Protein AF-A0A376UCB5-F1 (afdb_monomer_lite)

Secondary structure (DSSP, 8-state):
---HHHHHHHHHHHHHHHT-TT--B--EEE---HHHHHSTTGGGHHHHHHHHHHHHHHHHGGGGGGBGGGSGGG--EEEE---HHHHHHSHHHHHHHTGGGTT-GGGTEEEE--SB-TTSPBPPBS-TTTS--BGGGTB--GGG--TTT-S-SSGGGSB-HHHHTTHHHHHHHHHHIIIIITSHHHHTTPPP--PPP---------------------TTT--TGGGT---SSEEEEEETTEEEEEEPP-

Radius of gyration: 22.54 Å; chains: 1; bounding box: 44×52×71 Å

Structure (mmCIF, N/CA/C/O backbone):
data_AF-A0A376UCB5-F1
#
_entry.id   AF-A0A376UCB5-F1
#
loop_
_atom_site.group_PDB
_atom_site.id
_atom_site.type_symbol
_atom_site.label_atom_id
_atom_site.label_alt_id
_atom_site.label_comp_id
_atom_site.label_asym_id
_atom_site.label_entity_id
_atom_site.label_seq_id
_atom_site.pdbx_PDB_ins_code
_atom_site.Cartn_x
_atom_site.Cartn_y
_atom_site.Cartn_z
_atom_site.occupancy
_atom_site.B_iso_or_equiv
_atom_site.auth_seq_id
_atom_site.auth_comp_id
_atom_site.auth_asym_id
_atom_site.auth_atom_id
_atom_site.pdbx_PDB_model_num
ATOM 1 N N . MET A 1 1 ? -4.499 20.130 6.200 1.00 52.16 1 MET A N 1
ATOM 2 C CA . MET A 1 1 ? -5.487 19.093 6.582 1.00 52.16 1 MET A CA 1
ATOM 3 C C . MET A 1 1 ? -6.759 19.076 5.718 1.00 52.16 1 MET A C 1
ATOM 5 O O . MET A 1 1 ? -7.546 18.154 5.851 1.00 52.16 1 MET A O 1
ATOM 9 N N . GLY A 1 2 ? -6.928 19.989 4.751 1.00 70.38 2 GLY A N 1
ATOM 10 C CA . GLY A 1 2 ? -7.950 19.893 3.690 1.00 70.38 2 GLY A CA 1
ATOM 11 C C . GLY A 1 2 ? -7.415 19.325 2.369 1.00 70.38 2 GLY A C 1
ATOM 12 O O . GLY A 1 2 ? -7.768 19.819 1.307 1.00 70.38 2 GLY A O 1
ATOM 13 N N . LYS A 1 3 ? -6.475 18.368 2.411 1.00 91.06 3 LYS A N 1
ATOM 14 C CA . LYS A 1 3 ? -5.909 17.800 1.176 1.00 91.06 3 LYS A CA 1
ATOM 15 C C . LYS A 1 3 ? -6.948 16.863 0.537 1.00 91.06 3 LYS A C 1
ATOM 17 O O . LYS A 1 3 ? -7.456 16.006 1.262 1.00 91.06 3 LYS A O 1
ATOM 22 N N . PRO A 1 4 ? -7.233 16.969 -0.774 1.00 96.69 4 PRO A N 1
ATOM 23 C CA . PRO A 1 4 ? -8.300 16.192 -1.410 1.00 96.69 4 PRO A CA 1
ATOM 24 C C . PRO A 1 4 ? -8.194 14.674 -1.208 1.00 96.69 4 PRO A C 1
ATOM 26 O O . PRO A 1 4 ? -9.185 14.045 -0.863 1.00 96.69 4 PRO A O 1
ATOM 29 N N . LEU A 1 5 ? -6.994 14.086 -1.315 1.00 96.75 5 LEU A N 1
ATOM 30 C CA . LEU A 1 5 ? -6.814 12.634 -1.140 1.00 96.75 5 LEU A CA 1
ATOM 31 C C . LEU A 1 5 ? -7.063 12.152 0.294 1.00 96.75 5 LEU A C 1
ATOM 33 O O . LEU A 1 5 ? -7.560 11.049 0.494 1.00 96.75 5 LEU A O 1
ATOM 37 N N . TYR A 1 6 ? -6.768 12.982 1.299 1.00 97.50 6 TYR A N 1
ATOM 38 C CA . TYR A 1 6 ? -7.120 12.647 2.677 1.00 97.50 6 TYR A CA 1
ATOM 39 C C . TYR A 1 6 ? -8.641 12.669 2.877 1.00 9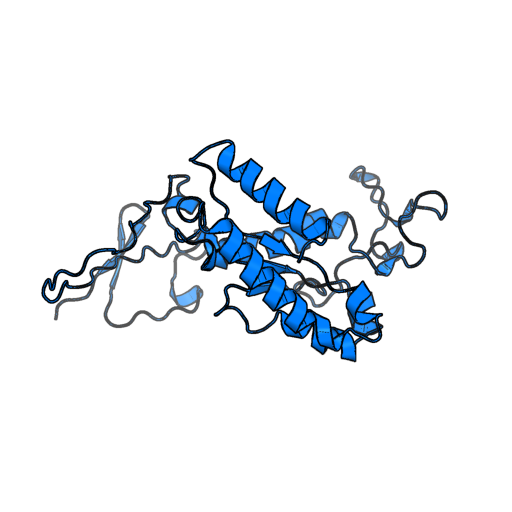7.50 6 TYR A C 1
ATOM 41 O O . TYR A 1 6 ? -9.189 11.789 3.535 1.00 97.50 6 TYR A O 1
ATOM 49 N N . GLN A 1 7 ? -9.323 13.652 2.275 1.00 97.38 7 GLN A N 1
ATOM 50 C CA . GLN A 1 7 ? -10.784 13.736 2.307 1.00 97.38 7 GLN A CA 1
ATOM 51 C C . GLN A 1 7 ? -11.432 12.537 1.602 1.00 97.38 7 GLN A C 1
ATOM 53 O O . GLN A 1 7 ? -12.390 11.981 2.130 1.00 97.38 7 GLN A O 1
ATOM 58 N N . ASP A 1 8 ? -10.873 12.080 0.478 1.00 98.12 8 ASP A N 1
ATOM 59 C CA . ASP A 1 8 ? -11.325 10.857 -0.197 1.00 98.12 8 ASP A CA 1
ATOM 60 C C . ASP A 1 8 ? -11.164 9.619 0.700 1.00 98.12 8 ASP A C 1
ATOM 62 O O . ASP A 1 8 ? -12.133 8.891 0.929 1.00 98.12 8 ASP A O 1
ATOM 66 N N . LEU A 1 9 ? -9.969 9.428 1.278 1.00 97.94 9 LEU A N 1
ATOM 67 C CA . LEU A 1 9 ? -9.667 8.316 2.184 1.00 97.94 9 LEU A CA 1
ATOM 68 C C . LEU A 1 9 ? -10.681 8.238 3.333 1.00 97.94 9 LEU A C 1
ATOM 70 O O . LEU A 1 9 ? -11.275 7.182 3.575 1.00 97.94 9 LEU A O 1
ATOM 74 N N . ILE A 1 10 ? -10.899 9.349 4.042 1.00 98.00 10 ILE A N 1
ATOM 75 C CA . ILE A 1 10 ? -11.793 9.356 5.202 1.00 98.00 10 ILE A CA 1
ATOM 76 C C . ILE A 1 10 ? -13.264 9.242 4.789 1.00 98.00 10 ILE A C 1
ATOM 78 O O . ILE A 1 10 ? -14.002 8.468 5.399 1.00 98.00 10 ILE A O 1
ATOM 82 N N . ALA A 1 11 ? -13.702 9.950 3.743 1.00 98.00 11 ALA A N 1
ATOM 83 C CA . ALA A 1 11 ? -15.096 9.939 3.308 1.00 98.00 11 ALA A CA 1
ATOM 84 C C . ALA A 1 11 ? -15.522 8.554 2.812 1.00 98.00 11 ALA A C 1
ATOM 86 O O . ALA A 1 11 ? -16.577 8.058 3.206 1.00 98.00 11 ALA A O 1
ATOM 87 N N . ARG A 1 12 ? -14.685 7.884 2.010 1.00 98.69 12 ARG A N 1
ATOM 88 C CA . ARG A 1 12 ? -14.988 6.541 1.495 1.00 98.69 12 ARG A CA 1
ATOM 89 C C . ARG A 1 12 ? -14.955 5.481 2.585 1.00 98.69 12 ARG A C 1
ATOM 91 O O . ARG A 1 12 ? -15.807 4.596 2.581 1.00 98.69 12 ARG A O 1
ATOM 98 N N . THR A 1 13 ? -14.036 5.599 3.545 1.00 98.62 13 THR A N 1
ATOM 99 C CA . THR A 1 13 ? -14.010 4.698 4.706 1.00 98.62 13 THR A CA 1
ATOM 100 C C . THR A 1 13 ? -15.289 4.846 5.531 1.00 98.62 13 THR A C 1
ATOM 102 O O . THR A 1 13 ? -15.954 3.853 5.821 1.00 98.62 13 THR A O 1
ATOM 105 N N . LYS A 1 14 ? -15.706 6.083 5.834 1.00 98.44 14 LYS A N 1
ATOM 106 C CA . LYS A 1 14 ? -16.967 6.353 6.543 1.00 98.44 14 LYS A CA 1
ATOM 107 C C . LYS A 1 14 ? -18.179 5.833 5.776 1.00 98.44 14 LYS A C 1
ATOM 109 O O . LYS A 1 14 ? -19.014 5.161 6.368 1.00 98.44 14 LYS A O 1
ATOM 114 N N . ALA A 1 15 ? -18.248 6.073 4.468 1.00 98.56 15 ALA A N 1
ATOM 115 C CA . ALA A 1 15 ? -19.343 5.588 3.632 1.00 98.56 15 ALA A CA 1
ATOM 116 C C . ALA A 1 15 ? -19.444 4.051 3.644 1.00 98.56 15 ALA A C 1
ATOM 118 O O . ALA A 1 15 ? -20.545 3.507 3.743 1.00 98.56 15 ALA A O 1
ATOM 119 N N . ALA A 1 16 ? -18.310 3.343 3.601 1.00 98.50 16 ALA A N 1
ATOM 120 C CA . ALA A 1 16 ? -18.279 1.885 3.698 1.00 98.50 16 ALA A CA 1
ATOM 121 C C . ALA A 1 16 ? -18.795 1.379 5.057 1.00 98.50 16 ALA A C 1
ATOM 123 O O . ALA A 1 16 ? -19.555 0.413 5.097 1.00 98.50 16 ALA A O 1
ATOM 124 N N . LEU A 1 17 ? -18.438 2.040 6.161 1.00 98.25 17 LEU A N 1
ATOM 125 C CA . LEU A 1 17 ? -18.897 1.666 7.505 1.00 98.25 17 LEU A CA 1
ATOM 126 C C . LEU A 1 17 ? -20.378 2.000 7.731 1.00 98.25 17 LEU A C 1
ATOM 128 O O . LEU A 1 17 ? -21.125 1.169 8.241 1.00 98.25 17 LEU A O 1
ATOM 132 N N . GLN A 1 18 ? -20.834 3.164 7.262 1.00 98.00 18 GLN A N 1
ATOM 133 C CA . GLN A 1 18 ? -22.239 3.585 7.331 1.00 98.00 18 GLN A CA 1
ATOM 134 C C . GLN A 1 18 ? -23.173 2.676 6.534 1.00 98.00 18 GLN A C 1
ATOM 136 O O . GLN A 1 18 ? -24.344 2.541 6.882 1.00 98.00 18 GLN A O 1
ATOM 141 N N . LYS A 1 19 ? -22.674 2.052 5.459 1.00 98.19 19 LYS A N 1
ATOM 142 C CA . LYS A 1 19 ? -23.492 1.215 4.577 1.00 98.19 19 LYS A CA 1
ATOM 143 C C . LYS A 1 19 ? -24.139 0.039 5.310 1.00 98.19 19 LYS A C 1
ATOM 145 O O . LYS A 1 19 ? -25.230 -0.376 4.923 1.00 98.19 19 LYS A O 1
ATOM 150 N N . ASN A 1 20 ? -23.473 -0.511 6.324 1.00 96.75 20 ASN A N 1
ATOM 151 C CA . ASN A 1 20 ? -23.994 -1.603 7.134 1.00 96.75 20 ASN A CA 1
ATOM 152 C C . ASN A 1 20 ? -23.338 -1.574 8.526 1.00 96.75 20 ASN A C 1
ATOM 154 O O . ASN A 1 20 ? -22.115 -1.695 8.595 1.00 96.75 20 ASN A O 1
ATOM 158 N N . PRO A 1 21 ? -24.109 -1.504 9.628 1.00 93.56 21 PRO A N 1
ATOM 159 C CA . PRO A 1 21 ? -23.557 -1.485 10.987 1.00 93.56 21 PRO A CA 1
ATOM 160 C C . PRO A 1 21 ? -22.763 -2.750 11.358 1.00 93.56 21 PRO A C 1
ATOM 162 O O . PRO A 1 21 ? -22.033 -2.742 12.342 1.00 93.56 21 PRO A O 1
ATOM 165 N N . LYS A 1 22 ? -22.886 -3.839 10.585 1.00 92.00 22 LYS A N 1
ATOM 166 C CA . LYS A 1 22 ? -22.089 -5.066 10.747 1.00 92.00 22 LYS A CA 1
ATOM 167 C C . LYS A 1 22 ? -20.736 -5.026 10.030 1.00 92.00 22 LYS A C 1
ATOM 169 O O . LYS A 1 22 ? -19.947 -5.952 10.200 1.00 92.00 22 LYS A O 1
ATOM 174 N N . ASN A 1 23 ? -20.472 -4.014 9.204 1.00 95.75 23 ASN A N 1
ATOM 175 C CA . ASN A 1 23 ? -19.167 -3.868 8.566 1.00 95.75 23 ASN A CA 1
ATOM 176 C C . ASN A 1 23 ? -18.113 -3.555 9.626 1.00 95.75 23 ASN A C 1
ATOM 178 O 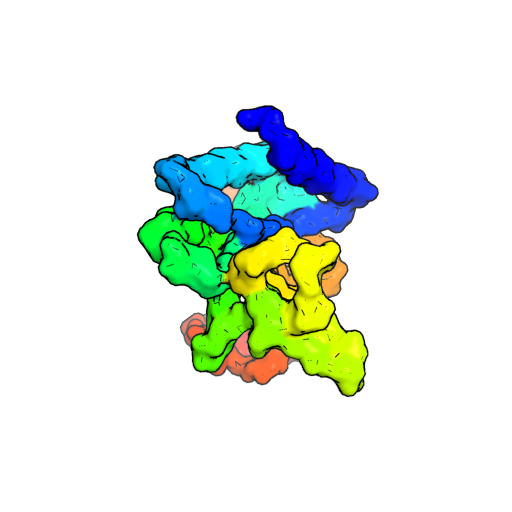O . ASN A 1 23 ? -18.372 -2.758 10.527 1.00 95.75 23 ASN A O 1
ATOM 182 N N . VAL A 1 24 ? -16.929 -4.148 9.473 1.00 94.06 24 VAL A N 1
ATOM 183 C CA . VAL A 1 24 ? -15.785 -3.933 10.361 1.00 94.06 24 VAL A CA 1
ATOM 184 C C . VAL A 1 24 ? -14.582 -3.473 9.542 1.00 94.06 24 VAL A C 1
ATOM 186 O O . VAL A 1 24 ? -14.194 -4.135 8.578 1.00 94.06 24 VAL A O 1
ATOM 189 N N . LEU A 1 25 ? -13.971 -2.353 9.928 1.00 96.25 25 LEU A N 1
ATOM 190 C CA . LEU A 1 25 ? -12.680 -1.918 9.408 1.00 96.25 25 LEU A CA 1
ATOM 191 C C . LEU A 1 25 ? -11.574 -2.774 10.032 1.00 96.25 25 LEU A C 1
ATOM 193 O O . LEU A 1 25 ? -11.251 -2.629 11.211 1.00 96.25 25 LEU A O 1
ATOM 197 N N . LEU A 1 26 ? -11.009 -3.672 9.226 1.00 94.06 26 LEU A N 1
ATOM 198 C CA . LEU A 1 26 ? -9.999 -4.636 9.671 1.00 94.06 26 LEU A CA 1
ATOM 199 C C . LEU A 1 26 ? -8.588 -4.053 9.718 1.00 94.06 26 LEU A C 1
ATOM 201 O O . LEU A 1 26 ? -7.850 -4.328 10.654 1.00 94.06 26 LEU A O 1
ATOM 205 N N . ALA A 1 27 ? -8.207 -3.301 8.689 1.00 96.75 27 ALA A N 1
ATOM 206 C CA . ALA A 1 27 ? -6.873 -2.746 8.514 1.00 96.75 27 ALA A CA 1
ATOM 207 C C . ALA A 1 27 ? -6.893 -1.656 7.436 1.00 96.75 27 ALA A C 1
ATOM 209 O O . ALA A 1 27 ? -7.813 -1.599 6.615 1.00 96.75 27 ALA A O 1
ATOM 210 N N . VAL A 1 28 ? -5.838 -0.847 7.391 1.00 98.44 28 VAL A N 1
ATOM 211 C CA . VAL A 1 28 ? -5.512 0.020 6.253 1.00 98.44 28 VAL A CA 1
ATOM 212 C C . VAL A 1 28 ? -4.250 -0.521 5.588 1.00 98.44 28 VAL A C 1
ATOM 214 O O . VAL A 1 28 ? -3.201 -0.569 6.221 1.00 98.44 28 VAL A O 1
ATOM 217 N N . CYS A 1 29 ? -4.322 -0.923 4.319 1.00 98.38 29 CYS A N 1
ATOM 218 C CA . CYS A 1 29 ? -3.127 -1.234 3.530 1.00 98.38 29 CYS A CA 1
ATOM 219 C C . CYS A 1 29 ? -2.580 0.057 2.914 1.00 98.38 29 CYS A C 1
ATOM 221 O O . CYS A 1 29 ? -3.264 0.698 2.115 1.00 98.38 29 CYS A O 1
ATOM 223 N N . TRP A 1 30 ? -1.356 0.430 3.276 1.00 98.56 30 TRP A N 1
ATOM 224 C CA . TRP A 1 30 ? -0.713 1.675 2.864 1.00 98.56 30 TRP A CA 1
ATOM 225 C C . TRP A 1 30 ? 0.601 1.375 2.141 1.00 98.56 30 TRP A C 1
ATOM 227 O O . TRP A 1 30 ? 1.487 0.744 2.702 1.00 98.56 30 TRP A O 1
ATOM 237 N N . MET A 1 31 ? 0.742 1.813 0.892 1.00 98.00 31 MET A N 1
ATOM 238 C CA . MET A 1 31 ? 1.986 1.706 0.120 1.00 98.00 31 MET A CA 1
ATOM 239 C C . MET A 1 31 ? 2.266 3.071 -0.492 1.00 98.00 31 MET A C 1
ATOM 241 O O . MET A 1 31 ? 1.602 3.464 -1.452 1.00 98.00 31 MET A O 1
ATOM 245 N N . GLN A 1 32 ? 3.173 3.824 0.125 1.00 97.81 32 GLN A N 1
ATOM 246 C CA . GLN A 1 32 ? 3.478 5.189 -0.281 1.00 97.81 32 GLN A CA 1
ATOM 247 C C . GLN A 1 32 ? 4.840 5.621 0.269 1.00 97.81 32 GLN A C 1
ATOM 249 O O . GLN A 1 32 ? 5.143 5.391 1.442 1.00 97.81 32 GLN A O 1
ATOM 254 N N . GLY A 1 33 ? 5.626 6.290 -0.571 1.00 97.62 33 GLY A N 1
ATOM 255 C CA . GLY A 1 33 ? 6.866 6.965 -0.171 1.00 97.62 33 GLY A CA 1
ATOM 256 C C . GLY A 1 33 ? 7.822 7.247 -1.332 1.00 97.62 33 GLY A C 1
ATOM 257 O O . GLY A 1 33 ? 8.738 8.054 -1.197 1.00 97.62 33 GLY A O 1
ATOM 258 N N . GLU A 1 34 ? 7.588 6.626 -2.490 1.00 98.06 34 GLU A N 1
ATOM 259 C CA . GLU A 1 34 ? 8.406 6.698 -3.705 1.00 98.06 34 GLU A CA 1
ATOM 260 C C . GLU A 1 34 ? 8.785 8.133 -4.089 1.00 98.06 34 GLU A C 1
ATOM 262 O O . GLU A 1 34 ? 9.963 8.473 -4.196 1.00 98.06 34 GLU A O 1
ATOM 267 N N . PHE A 1 35 ? 7.788 9.006 -4.241 1.00 97.31 35 PHE A N 1
ATOM 268 C CA . PHE A 1 35 ? 8.028 10.392 -4.640 1.00 97.31 35 PHE A CA 1
ATOM 269 C C . PHE A 1 35 ? 8.566 11.271 -3.509 1.00 97.31 35 PHE A C 1
ATOM 271 O O . PHE A 1 35 ? 9.313 12.206 -3.799 1.00 97.31 35 PHE A O 1
ATOM 278 N N . ASP A 1 36 ? 8.268 10.963 -2.242 1.00 98.06 36 ASP A N 1
ATOM 279 C CA . ASP A 1 36 ? 8.866 11.684 -1.114 1.00 98.06 36 ASP A CA 1
ATOM 280 C C . ASP A 1 36 ? 10.376 11.471 -1.075 1.00 98.06 36 ASP A C 1
ATOM 282 O O . ASP A 1 36 ? 11.101 12.434 -0.862 1.00 98.06 36 ASP A O 1
ATOM 286 N N . MET A 1 37 ? 10.869 10.261 -1.371 1.00 97.88 37 MET A N 1
ATOM 287 C CA . MET A 1 37 ? 12.312 9.993 -1.440 1.00 97.88 37 MET A CA 1
ATOM 288 C C . MET A 1 37 ? 13.026 10.821 -2.515 1.00 97.88 37 MET A C 1
ATOM 290 O O . MET A 1 37 ? 14.178 11.205 -2.330 1.00 97.88 37 MET A O 1
ATOM 294 N N . SER A 1 38 ? 12.345 11.126 -3.623 1.00 94.81 38 SER A N 1
ATOM 295 C CA . SER A 1 38 ? 12.893 11.984 -4.681 1.00 94.81 38 SER A CA 1
ATOM 296 C C . SER A 1 38 ? 12.844 13.482 -4.350 1.00 94.81 38 SER A C 1
ATOM 298 O O . SER A 1 38 ? 13.476 14.287 -5.034 1.00 94.81 38 SER A O 1
ATOM 300 N N . ALA A 1 39 ? 12.100 13.871 -3.312 1.00 96.62 39 ALA A N 1
ATOM 301 C CA . ALA A 1 39 ? 11.900 15.262 -2.941 1.00 96.62 39 ALA A CA 1
ATOM 302 C C . ALA A 1 39 ? 12.983 15.766 -1.973 1.00 96.62 39 ALA A C 1
ATOM 304 O O . ALA A 1 39 ? 13.438 15.068 -1.063 1.00 96.62 39 ALA A O 1
ATOM 305 N N . ALA A 1 40 ? 13.319 17.054 -2.085 1.00 96.31 40 ALA A N 1
ATOM 306 C CA . ALA A 1 40 ? 14.207 17.728 -1.133 1.00 96.31 40 ALA A CA 1
ATOM 307 C C . ALA A 1 40 ? 13.664 17.705 0.313 1.00 96.31 40 ALA A C 1
ATOM 309 O O . ALA A 1 40 ? 14.423 17.823 1.269 1.00 96.31 40 ALA A O 1
ATOM 310 N N . THR A 1 41 ? 12.352 17.517 0.477 1.00 97.19 41 THR A N 1
ATOM 311 C CA . THR A 1 41 ? 11.645 17.506 1.762 1.00 97.19 41 THR A CA 1
ATOM 312 C C . THR A 1 41 ? 11.401 16.103 2.328 1.00 97.19 41 THR A C 1
ATOM 314 O O . THR A 1 41 ? 10.619 15.985 3.267 1.00 97.19 41 THR A O 1
ATOM 317 N N . HIS A 1 42 ? 12.044 15.046 1.809 1.00 97.56 42 HIS A N 1
ATOM 318 C CA . HIS A 1 42 ? 11.837 13.651 2.248 1.00 97.56 42 HIS A CA 1
ATOM 319 C C . HIS A 1 42 ? 11.871 13.467 3.778 1.00 97.56 42 HIS A C 1
ATOM 321 O O . HIS A 1 42 ? 11.080 12.709 4.334 1.00 97.56 42 HIS A O 1
ATOM 327 N N . ALA A 1 43 ? 12.729 14.217 4.479 1.00 97.94 43 ALA A N 1
ATOM 328 C CA . ALA A 1 43 ? 12.862 14.166 5.936 1.00 97.94 43 ALA A CA 1
ATOM 329 C C . ALA A 1 43 ? 11.592 14.585 6.703 1.00 97.94 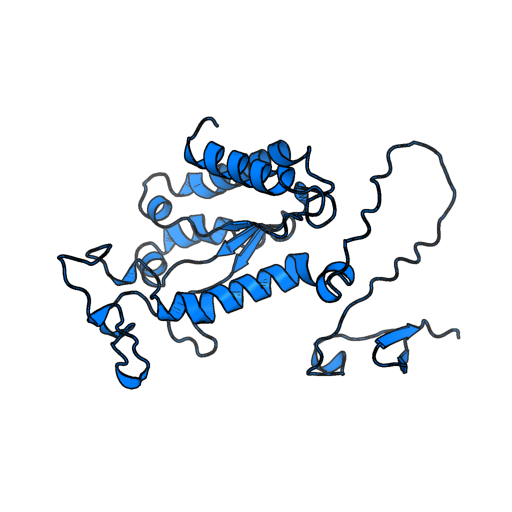43 ALA A C 1
ATOM 331 O O . ALA A 1 43 ? 11.438 14.253 7.875 1.00 97.94 43 ALA A O 1
ATOM 332 N N . GLN A 1 44 ? 10.662 15.294 6.058 1.00 98.00 44 GLN A N 1
ATOM 333 C CA . GLN A 1 44 ? 9.380 15.682 6.652 1.00 98.00 44 GLN A CA 1
ATOM 334 C C . GLN A 1 44 ? 8.339 14.554 6.594 1.00 98.00 44 GLN A C 1
ATOM 336 O O . GLN A 1 44 ? 7.361 14.589 7.345 1.00 98.00 44 GLN A O 1
ATOM 341 N N . GLN A 1 45 ? 8.528 13.561 5.717 1.00 97.94 45 GLN A N 1
ATOM 342 C CA . GLN A 1 45 ? 7.532 12.529 5.431 1.00 97.94 45 GLN A CA 1
ATOM 343 C C . GLN A 1 45 ? 7.087 11.759 6.692 1.00 97.94 45 GLN A C 1
ATOM 345 O O . GLN A 1 45 ? 5.872 11.677 6.901 1.00 97.94 45 GLN A O 1
ATOM 350 N N . PRO A 1 46 ? 7.978 11.303 7.602 1.00 98.12 46 PRO A N 1
ATOM 351 C CA . PRO A 1 46 ? 7.547 10.541 8.779 1.00 98.12 46 PRO A CA 1
ATOM 352 C C . PRO A 1 46 ? 6.624 11.332 9.718 1.00 98.12 46 PRO A C 1
ATOM 354 O O . PRO A 1 46 ? 5.640 10.799 10.245 1.00 98.12 46 PRO A O 1
ATOM 357 N N . ALA A 1 47 ? 6.901 12.628 9.901 1.00 98.06 47 ALA A N 1
ATOM 358 C CA . ALA A 1 47 ? 6.074 13.510 10.722 1.00 98.06 47 ALA A CA 1
ATOM 359 C C . ALA A 1 47 ? 4.709 13.768 10.063 1.00 98.06 47 ALA A C 1
ATOM 361 O O . ALA A 1 47 ? 3.674 13.723 10.731 1.00 98.06 47 ALA A O 1
ATOM 362 N N . LEU A 1 48 ? 4.689 13.974 8.742 1.00 97.69 48 LEU A N 1
ATOM 363 C CA . LEU A 1 48 ? 3.457 14.173 7.975 1.00 97.69 48 LEU A CA 1
ATOM 364 C C . LEU A 1 48 ? 2.572 12.920 7.971 1.00 97.69 48 LEU A C 1
ATOM 366 O O . LEU A 1 48 ? 1.361 13.030 8.179 1.00 97.69 48 LEU A O 1
ATOM 370 N N . PHE A 1 49 ? 3.165 11.736 7.806 1.00 98.06 49 PHE A N 1
ATOM 371 C CA . PHE A 1 49 ? 2.463 10.461 7.935 1.00 98.06 49 PHE A CA 1
ATOM 372 C C . PHE A 1 49 ? 1.860 10.300 9.335 1.00 98.06 49 PHE A C 1
ATOM 374 O O . PHE A 1 49 ? 0.677 9.998 9.467 1.00 98.06 49 PHE A O 1
ATOM 381 N N . THR A 1 50 ? 2.630 10.582 10.388 1.00 98.06 50 THR A N 1
ATOM 382 C CA . THR A 1 50 ? 2.155 10.479 11.779 1.00 98.06 50 THR A CA 1
ATOM 383 C C . THR A 1 50 ? 0.991 11.432 12.068 1.00 98.06 50 THR A C 1
ATOM 385 O O . THR A 1 50 ? 0.013 11.053 12.722 1.00 98.06 50 THR A O 1
ATOM 388 N N . ALA A 1 51 ? 1.039 12.652 11.526 1.00 97.94 51 ALA A N 1
ATOM 389 C CA . ALA A 1 51 ? -0.072 13.595 11.616 1.00 97.94 51 ALA A CA 1
ATOM 390 C C . ALA A 1 51 ? -1.324 13.081 10.880 1.00 97.94 51 ALA A C 1
ATOM 392 O O . ALA A 1 51 ? -2.437 13.198 11.397 1.00 97.94 51 ALA A O 1
ATOM 393 N N . MET A 1 52 ? -1.154 12.480 9.697 1.00 98.00 52 MET A N 1
ATOM 394 C CA . MET A 1 52 ? -2.251 11.874 8.935 1.00 98.00 52 MET A CA 1
ATOM 395 C C . MET A 1 52 ? -2.872 10.682 9.675 1.00 98.00 52 MET A C 1
ATOM 397 O O . MET A 1 52 ? -4.097 10.606 9.769 1.00 98.00 52 MET A O 1
ATOM 401 N N . LEU A 1 53 ? -2.048 9.787 10.224 1.00 98.00 53 LEU A N 1
ATOM 402 C CA . LEU A 1 53 ? -2.478 8.621 10.996 1.00 98.00 53 LEU A CA 1
ATOM 403 C C . LEU A 1 53 ? -3.309 9.039 12.213 1.00 98.00 53 LEU A C 1
ATOM 405 O O . LEU A 1 53 ? -4.443 8.587 12.383 1.00 98.00 53 LEU A O 1
ATOM 409 N N . THR A 1 54 ? -2.777 9.964 13.018 1.00 97.81 54 THR A N 1
ATOM 410 C CA . THR A 1 54 ? -3.474 10.523 14.187 1.00 97.81 54 THR A CA 1
ATOM 411 C C . THR A 1 54 ? -4.824 11.115 13.788 1.00 97.81 54 THR A C 1
ATOM 413 O O . THR A 1 54 ? -5.846 10.843 14.420 1.00 97.81 54 THR A O 1
ATOM 416 N N . ARG A 1 55 ? -4.854 11.887 12.695 1.00 97.31 55 ARG A N 1
ATOM 417 C CA . ARG A 1 55 ? -6.083 12.518 12.215 1.00 97.31 55 ARG A CA 1
ATOM 418 C C . ARG A 1 55 ? -7.106 11.494 11.718 1.00 97.31 55 ARG A C 1
ATOM 420 O O . ARG A 1 55 ? -8.273 11.608 12.071 1.00 97.31 55 ARG A O 1
ATOM 427 N N . PHE A 1 56 ? -6.687 10.487 10.947 1.00 98.00 56 PHE A N 1
ATOM 428 C CA . PHE A 1 56 ? -7.559 9.405 10.470 1.00 98.00 56 PHE A CA 1
ATOM 429 C C . PHE A 1 56 ? -8.246 8.675 11.622 1.00 98.00 56 PHE A C 1
ATOM 431 O O . PHE A 1 56 ? -9.462 8.492 11.597 1.00 98.00 56 PHE A O 1
ATOM 438 N N . ARG A 1 57 ? -7.485 8.325 12.662 1.00 98.06 57 ARG A N 1
ATOM 439 C CA . ARG A 1 57 ? -8.016 7.659 13.856 1.00 98.06 57 ARG A CA 1
ATOM 440 C C . ARG A 1 57 ? -9.020 8.535 14.602 1.00 98.06 57 ARG A C 1
ATOM 442 O O . ARG A 1 57 ? -10.102 8.064 14.943 1.00 98.06 57 ARG A O 1
ATOM 449 N N . ALA A 1 58 ? -8.707 9.818 14.792 1.00 97.88 58 ALA A N 1
ATOM 450 C CA . ALA A 1 58 ? -9.623 10.768 15.422 1.00 97.88 58 ALA A CA 1
ATOM 451 C C . ALA A 1 58 ? -10.928 10.924 14.621 1.00 97.88 58 ALA A C 1
ATOM 453 O O . ALA A 1 58 ? -12.020 10.840 15.185 1.00 97.88 58 ALA A O 1
ATOM 454 N N . ASP A 1 59 ? -10.824 11.079 13.299 1.00 97.81 59 ASP A N 1
ATOM 455 C CA . ASP A 1 59 ? -11.976 11.278 12.420 1.00 97.81 59 ASP A CA 1
ATOM 456 C C . ASP A 1 59 ? -12.873 10.034 12.302 1.00 97.81 59 ASP A C 1
ATOM 458 O O . ASP A 1 59 ? -14.048 10.180 11.952 1.00 97.81 59 ASP A O 1
ATOM 462 N N . LEU A 1 60 ? -12.356 8.834 12.595 1.00 97.88 60 LEU A N 1
ATOM 463 C CA . LEU A 1 60 ? -13.111 7.576 12.627 1.00 97.88 60 LEU A CA 1
ATOM 464 C C . LEU A 1 60 ? -13.638 7.176 14.007 1.00 97.88 60 LEU A C 1
ATOM 466 O O . LEU A 1 60 ? -14.353 6.182 14.093 1.00 97.88 60 LEU A O 1
ATOM 470 N N . SER A 1 61 ? -13.355 7.932 15.067 1.00 96.50 61 SER A N 1
ATOM 471 C CA . SER A 1 61 ? -13.759 7.578 16.440 1.00 96.50 61 SER A CA 1
ATOM 472 C C . SER A 1 61 ? -15.263 7.305 16.608 1.00 96.50 61 SER A C 1
ATOM 474 O O . SER A 1 61 ? -15.658 6.423 17.368 1.00 96.50 61 SER A O 1
ATOM 476 N N . VAL A 1 62 ? -16.118 7.988 15.839 1.00 96.38 62 VAL A N 1
ATOM 477 C CA . VAL A 1 62 ? -17.575 7.750 15.826 1.00 96.38 62 VAL A CA 1
ATOM 478 C C . VAL A 1 62 ? -17.968 6.350 15.324 1.00 96.38 62 VAL A C 1
ATOM 480 O O . VAL A 1 62 ? -19.087 5.909 15.563 1.00 96.38 62 VAL A O 1
ATOM 483 N N . PHE A 1 63 ? -17.050 5.639 14.664 1.00 97.38 63 PHE A N 1
ATOM 484 C CA . PHE A 1 63 ? -17.199 4.265 14.180 1.00 97.38 63 PHE A CA 1
ATOM 485 C C . PHE A 1 63 ? -16.389 3.249 14.999 1.00 97.38 63 PHE A C 1
ATOM 487 O O . PHE A 1 63 ? -16.172 2.140 14.526 1.00 97.38 63 PHE A O 1
ATOM 494 N N . ASN A 1 64 ? -15.954 3.579 16.222 1.00 96.00 64 ASN A N 1
ATOM 495 C CA . ASN A 1 64 ? -15.143 2.689 17.067 1.00 96.00 64 ASN A CA 1
ATOM 496 C C . ASN A 1 64 ? -15.702 1.258 17.176 1.00 96.00 64 ASN A C 1
ATOM 498 O O . ASN A 1 64 ? -14.970 0.296 16.971 1.00 96.00 64 ASN A O 1
ATOM 502 N N . ALA A 1 65 ? -17.011 1.106 17.391 1.00 93.50 65 ALA A N 1
ATOM 503 C CA . ALA A 1 65 ? -17.682 -0.199 17.449 1.00 93.50 65 ALA A CA 1
ATOM 504 C C . ALA A 1 65 ? -17.537 -1.040 16.160 1.00 93.50 65 ALA A C 1
ATOM 506 O O . ALA A 1 65 ? -17.650 -2.260 16.196 1.00 93.50 65 ALA A O 1
ATOM 507 N N . GLN A 1 66 ? -17.277 -0.390 15.026 1.00 95.38 66 GLN A N 1
ATOM 508 C CA . GLN A 1 66 ? -17.060 -0.999 13.715 1.00 95.38 66 GLN A CA 1
ATOM 509 C C . GLN A 1 66 ? -15.574 -1.052 13.328 1.00 95.38 66 GLN A C 1
ATOM 511 O O . GLN A 1 66 ? -15.243 -1.305 12.173 1.00 95.38 66 GLN A O 1
ATOM 516 N N . CYS A 1 67 ? -14.659 -0.814 14.261 1.00 94.69 67 CYS A N 1
ATOM 517 C CA . CYS A 1 67 ? -13.226 -0.971 14.051 1.00 94.69 67 CYS A CA 1
ATOM 518 C C . CYS A 1 67 ? -12.740 -2.271 14.692 1.00 94.69 67 CYS A C 1
ATOM 520 O O . CYS A 1 67 ? -13.282 -2.723 15.704 1.00 94.69 67 CYS A O 1
ATOM 522 N N . HIS A 1 68 ? -11.685 -2.863 14.128 1.00 88.00 68 HIS A N 1
ATOM 523 C CA . HIS A 1 68 ? -10.945 -3.913 14.821 1.00 88.00 68 HIS A CA 1
ATOM 524 C C . HIS A 1 68 ? -10.580 -3.460 16.248 1.00 88.00 68 HIS A C 1
ATOM 526 O O . HIS A 1 68 ? -10.229 -2.304 16.465 1.00 88.00 68 HIS A O 1
ATOM 532 N N . GLY A 1 69 ? -10.731 -4.354 17.230 1.00 85.56 69 GLY A N 1
ATOM 533 C CA . GLY A 1 69 ? -10.498 -4.031 18.643 1.00 85.56 69 GLY A CA 1
ATOM 534 C C . GLY A 1 69 ? -11.556 -3.121 19.284 1.00 85.56 69 GLY A C 1
ATOM 535 O O . GLY A 1 69 ? -11.445 -2.811 20.464 1.00 85.56 69 GLY A O 1
ATOM 536 N N . GLY A 1 70 ? -12.598 -2.711 18.550 1.00 90.75 70 GLY A N 1
ATOM 537 C CA . GLY A 1 70 ? -13.603 -1.770 19.048 1.00 90.75 70 GLY A CA 1
ATOM 538 C C . GLY A 1 70 ? -13.093 -0.327 19.137 1.00 90.75 70 GLY A C 1
ATOM 539 O O . GLY A 1 70 ? -13.696 0.495 19.826 1.00 90.75 70 GLY A O 1
ATOM 540 N N . SER A 1 71 ? -11.989 -0.008 18.456 1.00 94.25 71 SER A N 1
ATOM 541 C CA . SER A 1 71 ? -11.344 1.301 18.511 1.00 94.25 71 SER A CA 1
ATOM 542 C C . SER A 1 71 ? -10.657 1.628 17.192 1.00 94.25 71 SER A C 1
ATOM 544 O O . SER A 1 71 ? -9.858 0.850 16.679 1.00 94.25 71 SER A O 1
ATOM 546 N N . ALA A 1 72 ? -10.903 2.821 16.647 1.00 95.44 72 ALA A N 1
ATOM 547 C CA . ALA A 1 72 ? -10.161 3.314 15.489 1.00 95.44 72 ALA A CA 1
ATOM 548 C C . ALA A 1 72 ? -8.652 3.436 15.772 1.00 95.44 72 ALA A C 1
ATOM 550 O O . ALA A 1 72 ? -7.849 3.344 14.843 1.00 95.44 72 ALA A O 1
ATOM 551 N N . ALA A 1 73 ? -8.259 3.618 17.040 1.00 94.44 73 ALA A N 1
ATOM 552 C CA . ALA A 1 73 ? -6.856 3.684 17.438 1.00 94.44 73 ALA A CA 1
ATOM 553 C C . ALA A 1 73 ? -6.121 2.347 17.256 1.00 94.44 73 ALA A C 1
ATOM 555 O O . ALA A 1 73 ? -4.934 2.360 16.940 1.00 94.44 73 ALA A O 1
ATOM 556 N N . ASP A 1 74 ? -6.840 1.228 17.358 1.00 91.75 74 ASP A N 1
ATOM 557 C CA . ASP A 1 74 ? -6.273 -0.123 17.287 1.00 91.75 74 ASP A CA 1
ATOM 558 C C . ASP A 1 74 ? -6.305 -0.704 15.868 1.00 91.75 74 ASP A C 1
ATOM 560 O O . ASP A 1 74 ? -5.768 -1.783 15.623 1.00 91.75 74 ASP A O 1
ATOM 564 N N . VAL A 1 75 ? -6.912 0.003 14.904 1.00 96.19 75 VAL A N 1
ATOM 565 C CA . VAL A 1 75 ? -6.911 -0.430 13.502 1.00 96.19 75 VAL A CA 1
ATOM 566 C C . VAL A 1 75 ? -5.468 -0.436 12.984 1.00 96.19 75 VAL A C 1
ATOM 568 O O . VAL A 1 75 ? -4.825 0.627 12.961 1.00 96.19 75 VAL A O 1
ATOM 571 N N . PRO A 1 76 ? -4.960 -1.597 12.531 1.00 97.00 76 PRO A N 1
ATOM 572 C CA . PRO A 1 76 ? -3.599 -1.712 12.047 1.00 97.00 76 PRO A CA 1
ATOM 573 C C . PRO A 1 76 ? -3.430 -1.023 10.693 1.00 97.00 76 PRO A C 1
ATOM 575 O O . PRO A 1 76 ? -4.237 -1.185 9.772 1.00 97.00 76 PRO A O 1
ATOM 578 N N . TRP A 1 77 ? -2.336 -0.282 10.562 1.00 98.56 77 TRP A N 1
ATOM 579 C CA . TRP A 1 77 ? -1.844 0.254 9.301 1.00 98.56 77 TRP A CA 1
ATOM 580 C C . TRP A 1 77 ? -0.733 -0.654 8.789 1.00 98.56 77 TRP A C 1
ATOM 582 O O . TRP A 1 77 ? 0.368 -0.691 9.333 1.00 98.56 77 TRP A O 1
ATOM 592 N N . ILE A 1 78 ? -1.053 -1.424 7.757 1.00 98.38 78 ILE A N 1
ATOM 593 C CA . ILE A 1 78 ? -0.152 -2.367 7.109 1.00 98.38 78 ILE A CA 1
ATOM 594 C C . ILE A 1 78 ? 0.614 -1.601 6.030 1.00 98.38 78 ILE A C 1
ATOM 596 O O . ILE A 1 78 ? 0.121 -1.414 4.914 1.00 98.38 78 ILE A O 1
ATOM 600 N N . CYS A 1 79 ? 1.796 -1.113 6.399 1.00 98.50 79 CYS A N 1
ATOM 601 C CA . CYS A 1 79 ? 2.657 -0.293 5.560 1.00 98.50 79 CYS A CA 1
ATOM 602 C C . CYS A 1 79 ? 3.565 -1.184 4.712 1.00 98.50 79 CYS A C 1
ATOM 604 O O . CYS A 1 79 ? 4.554 -1.735 5.193 1.00 98.50 79 CYS A O 1
ATOM 606 N N . GLY A 1 80 ? 3.208 -1.342 3.445 1.00 97.31 80 GLY A N 1
ATOM 607 C CA . GLY A 1 80 ? 3.966 -2.123 2.488 1.00 97.31 80 GLY A CA 1
ATOM 608 C C . GLY A 1 80 ? 5.206 -1.394 1.973 1.00 97.31 80 GLY A C 1
ATOM 609 O O . GLY A 1 80 ? 5.216 -0.176 1.801 1.00 97.31 80 GLY A O 1
ATOM 610 N N . ASP A 1 81 ? 6.244 -2.174 1.718 1.00 96.56 81 ASP A N 1
ATOM 611 C CA . ASP A 1 81 ? 7.509 -1.741 1.134 1.00 96.56 81 ASP A CA 1
ATOM 612 C C . ASP A 1 81 ? 7.373 -1.322 -0.347 1.00 96.56 81 ASP A C 1
ATOM 614 O O . ASP A 1 81 ? 6.292 -1.361 -0.941 1.00 96.56 81 ASP A O 1
ATOM 618 N N . THR A 1 82 ? 8.484 -0.943 -0.970 1.00 97.12 82 THR A N 1
ATOM 619 C CA . THR A 1 82 ? 8.570 -0.567 -2.384 1.00 97.12 82 THR A CA 1
ATOM 620 C C . THR A 1 82 ? 9.491 -1.495 -3.178 1.00 97.12 82 THR A C 1
ATOM 622 O O . THR A 1 82 ? 10.045 -2.465 -2.659 1.00 97.12 82 THR A O 1
ATOM 625 N N . THR A 1 83 ? 9.616 -1.250 -4.480 1.00 97.31 83 THR A N 1
ATOM 626 C CA . THR A 1 83 ? 10.493 -2.031 -5.364 1.00 97.31 83 THR A CA 1
ATOM 627 C C . THR A 1 83 ? 11.964 -1.821 -5.007 1.00 97.31 83 THR A C 1
ATOM 629 O O . THR A 1 83 ? 12.343 -0.740 -4.549 1.00 97.31 83 THR A O 1
ATOM 632 N N . TYR A 1 84 ? 12.820 -2.786 -5.352 1.00 95.62 84 TYR A N 1
ATOM 633 C CA . TYR A 1 84 ? 14.270 -2.650 -5.180 1.00 95.62 84 TYR A CA 1
ATOM 634 C C . TYR A 1 84 ? 14.843 -1.406 -5.886 1.00 95.62 84 TYR A C 1
ATOM 636 O O . TYR A 1 84 ? 15.824 -0.840 -5.411 1.00 95.62 84 TYR A O 1
ATOM 644 N N . TYR A 1 85 ? 14.232 -0.955 -6.994 1.00 96.75 85 TYR A N 1
ATOM 645 C CA . TYR A 1 85 ? 14.682 0.223 -7.737 1.00 96.75 85 TYR A CA 1
ATOM 646 C C . TYR A 1 85 ? 14.745 1.450 -6.828 1.00 96.75 85 TYR A C 1
ATOM 648 O O . TYR A 1 85 ? 15.797 2.068 -6.695 1.00 96.75 85 TYR A O 1
ATOM 656 N N . TRP A 1 86 ? 13.640 1.760 -6.148 1.00 97.50 86 TRP A N 1
ATOM 657 C CA . TRP A 1 86 ? 13.538 2.944 -5.301 1.00 97.50 86 TRP A CA 1
ATOM 658 C C . TRP A 1 86 ? 14.536 2.918 -4.146 1.00 97.50 86 TRP A C 1
ATOM 660 O O . TRP A 1 86 ? 15.194 3.926 -3.894 1.00 97.50 86 TRP A O 1
ATOM 670 N N . LYS A 1 87 ? 14.712 1.759 -3.499 1.00 95.00 87 LYS A N 1
ATOM 671 C CA . LYS A 1 87 ? 15.715 1.602 -2.442 1.00 95.00 87 LYS A CA 1
ATOM 672 C C . LYS A 1 87 ? 17.138 1.779 -2.971 1.00 95.00 87 LYS A C 1
ATOM 674 O O . LYS A 1 87 ? 17.942 2.436 -2.322 1.00 95.00 87 LYS A O 1
ATOM 679 N N . ASN A 1 88 ? 17.456 1.223 -4.137 1.00 96.00 88 ASN A N 1
ATOM 680 C CA . ASN A 1 88 ? 18.800 1.322 -4.704 1.00 96.00 88 ASN A CA 1
ATOM 681 C C . ASN A 1 88 ? 19.114 2.746 -5.185 1.00 96.00 88 ASN A C 1
ATOM 683 O O . ASN A 1 88 ? 20.238 3.212 -5.026 1.00 96.00 88 ASN A O 1
ATOM 687 N N . THR A 1 89 ? 18.133 3.450 -5.754 1.00 97.75 89 THR A N 1
ATOM 688 C CA . THR A 1 89 ? 18.303 4.825 -6.245 1.00 97.75 89 THR A CA 1
ATOM 689 C C . THR A 1 89 ? 18.356 5.852 -5.112 1.00 97.75 89 THR A C 1
ATOM 691 O O . THR A 1 89 ? 19.105 6.820 -5.213 1.00 97.75 89 THR A O 1
ATOM 694 N N . TYR A 1 90 ? 17.593 5.647 -4.036 1.00 97.75 90 TYR A N 1
ATOM 695 C CA . TYR A 1 90 ? 17.433 6.612 -2.944 1.00 97.75 90 TYR A CA 1
ATOM 696 C C . TYR A 1 90 ? 17.730 5.990 -1.576 1.00 97.75 90 TYR A C 1
ATOM 698 O O . TYR A 1 90 ? 16.953 6.158 -0.641 1.00 97.75 90 TYR A O 1
ATOM 706 N N . ALA A 1 91 ? 18.834 5.249 -1.448 1.00 95.75 91 ALA A N 1
ATOM 707 C CA . ALA A 1 91 ? 19.134 4.455 -0.250 1.00 95.75 91 ALA A CA 1
ATOM 708 C C . ALA A 1 91 ? 19.034 5.261 1.060 1.00 95.75 91 ALA A C 1
ATOM 710 O O . ALA A 1 91 ? 18.345 4.846 1.991 1.00 95.75 91 ALA A O 1
ATOM 711 N N . THR A 1 92 ? 19.634 6.454 1.105 1.00 95.38 92 THR A N 1
ATOM 712 C CA . THR A 1 92 ? 19.592 7.328 2.288 1.00 95.38 92 THR A CA 1
ATOM 713 C C . THR A 1 92 ? 18.173 7.803 2.608 1.00 95.38 92 THR A C 1
ATOM 715 O O . THR A 1 92 ? 17.740 7.793 3.760 1.00 95.38 92 THR A O 1
ATOM 718 N N . GLN A 1 93 ? 17.419 8.224 1.592 1.00 98.31 93 GLN A N 1
ATOM 719 C CA . GLN A 1 93 ? 16.061 8.728 1.777 1.00 98.31 93 GLN A CA 1
ATOM 720 C C . GLN A 1 93 ? 15.086 7.594 2.103 1.00 98.31 93 GLN A C 1
ATOM 722 O O . GLN A 1 93 ? 14.151 7.805 2.871 1.00 98.31 93 GLN A O 1
ATOM 727 N N . TYR A 1 94 ? 15.321 6.388 1.586 1.00 97.94 94 TYR A N 1
ATOM 728 C CA . TYR A 1 94 ? 14.564 5.182 1.907 1.00 97.94 94 TYR A CA 1
ATOM 729 C C . TYR A 1 94 ? 14.625 4.867 3.401 1.00 97.94 94 TYR A C 1
ATOM 731 O O . TYR A 1 94 ? 13.585 4.632 4.017 1.00 97.94 94 TYR A O 1
ATOM 739 N N . ASP A 1 95 ? 15.812 4.936 4.006 1.00 96.12 95 ASP A N 1
ATOM 740 C CA . ASP A 1 95 ? 15.968 4.705 5.445 1.00 96.12 95 ASP A CA 1
ATOM 741 C C . ASP A 1 95 ? 15.222 5.746 6.289 1.00 96.12 95 ASP A C 1
ATOM 743 O O . ASP A 1 95 ? 14.783 5.444 7.394 1.00 96.12 95 ASP A O 1
ATOM 747 N N . THR A 1 96 ? 14.992 6.945 5.753 1.00 97.38 96 THR A N 1
ATOM 748 C CA . THR A 1 96 ? 14.166 7.962 6.416 1.00 97.38 96 THR A CA 1
ATOM 749 C C . THR A 1 96 ? 12.671 7.707 6.207 1.00 97.38 96 THR A C 1
ATOM 751 O O . THR A 1 96 ? 11.910 7.646 7.170 1.00 97.38 96 THR A O 1
ATOM 754 N N . VAL A 1 97 ? 12.239 7.534 4.956 1.00 98.00 97 VAL A N 1
ATOM 755 C CA . VAL A 1 97 ? 10.822 7.420 4.575 1.00 98.00 97 VAL A CA 1
ATOM 756 C C . VAL A 1 97 ? 10.252 6.056 4.972 1.00 98.00 97 VAL A C 1
ATOM 758 O O . VAL A 1 97 ? 9.342 5.976 5.792 1.00 98.00 97 VAL A O 1
ATOM 761 N N . TYR A 1 98 ? 10.818 4.962 4.456 1.00 97.25 98 TYR A N 1
ATOM 762 C CA . TYR A 1 98 ? 10.351 3.604 4.758 1.00 97.25 98 TYR A CA 1
ATOM 763 C C . TYR A 1 98 ? 10.855 3.112 6.115 1.00 97.25 98 TYR A C 1
ATOM 765 O O . TYR A 1 98 ? 10.179 2.316 6.767 1.00 97.25 98 TYR A O 1
ATOM 773 N N . GLY A 1 99 ? 12.006 3.603 6.591 1.00 95.88 99 GLY A N 1
ATOM 774 C CA . GLY A 1 99 ? 12.409 3.384 7.983 1.00 95.88 99 GLY A CA 1
ATOM 775 C C . GLY A 1 99 ? 11.441 4.023 8.982 1.00 95.88 99 GLY A C 1
ATOM 776 O O . GLY A 1 99 ? 11.200 3.434 10.031 1.00 95.88 99 GLY A O 1
ATOM 777 N N . GLY A 1 100 ? 10.779 5.128 8.614 1.00 95.88 100 GLY A N 1
ATOM 778 C CA . GLY A 1 100 ? 9.716 5.764 9.400 1.00 95.88 100 GLY A CA 1
ATOM 779 C C . GLY A 1 100 ? 8.450 4.916 9.608 1.00 95.88 100 GLY A C 1
ATOM 780 O O . GLY A 1 100 ? 7.591 5.297 10.409 1.00 95.88 100 GLY A O 1
ATOM 781 N N . TYR A 1 101 ? 8.325 3.773 8.925 1.00 96.88 101 TYR A N 1
ATOM 782 C CA . TYR A 1 101 ? 7.260 2.787 9.142 1.00 96.88 101 TYR A CA 1
ATOM 783 C C . TYR A 1 101 ? 7.677 1.605 10.031 1.00 96.88 101 TYR A C 1
ATOM 785 O O . TYR A 1 101 ? 6.811 0.860 10.484 1.00 96.88 101 TYR A O 1
ATOM 793 N N . LYS A 1 102 ? 8.977 1.393 10.263 1.00 94.12 102 LYS A N 1
ATOM 794 C CA . LYS A 1 102 ? 9.501 0.226 10.993 1.00 94.12 102 LYS A CA 1
ATOM 795 C C . LYS A 1 102 ? 9.514 0.471 12.500 1.00 94.12 102 LYS A C 1
ATOM 797 O O . LYS A 1 102 ? 9.725 1.601 12.925 1.00 94.12 102 LYS A O 1
ATOM 802 N N . ASN A 1 103 ? 9.394 -0.598 13.292 1.00 92.81 103 ASN A N 1
ATOM 803 C CA . ASN A 1 103 ? 9.454 -0.567 14.762 1.00 92.81 103 ASN A CA 1
ATOM 804 C C . ASN A 1 103 ? 8.374 0.330 15.403 1.00 92.81 103 ASN A C 1
ATOM 806 O O . ASN A 1 103 ? 8.627 1.013 16.397 1.00 92.81 103 ASN A O 1
ATOM 810 N N . ARG A 1 104 ? 7.184 0.373 14.794 1.00 96.00 104 ARG A N 1
ATOM 811 C CA . ARG A 1 104 ? 6.041 1.210 15.201 1.00 96.00 104 ARG A CA 1
ATOM 812 C C . ARG A 1 104 ? 4.790 0.383 15.488 1.00 96.00 104 ARG A C 1
ATOM 814 O O . ARG A 1 104 ? 3.666 0.882 15.446 1.00 96.00 104 ARG A O 1
ATOM 821 N N . GLU A 1 105 ? 4.973 -0.888 15.820 1.00 93.25 105 GLU A N 1
ATOM 822 C CA . GLU A 1 105 ? 3.891 -1.822 16.126 1.00 93.25 105 GLU A CA 1
ATOM 823 C C . GLU A 1 105 ? 3.104 -1.378 17.367 1.00 93.25 105 GLU A C 1
ATOM 825 O O . GLU A 1 105 ? 1.896 -1.594 17.433 1.00 93.25 105 GLU A O 1
ATOM 830 N N . SER A 1 106 ? 3.751 -0.688 18.317 1.00 92.62 106 SER A N 1
ATOM 831 C CA . SER A 1 106 ? 3.090 -0.060 19.473 1.00 92.62 106 SER A CA 1
ATOM 832 C C . SER A 1 106 ? 2.128 1.066 19.082 1.00 92.62 106 SER A C 1
ATOM 834 O O . SER A 1 106 ? 1.198 1.368 19.823 1.00 92.62 106 SER A O 1
ATOM 836 N N . GLU A 1 107 ? 2.318 1.663 17.906 1.00 94.88 107 GLU A N 1
ATOM 837 C CA . GLU A 1 107 ? 1.407 2.635 17.307 1.00 94.88 107 GLU A CA 1
ATOM 838 C C . GLU A 1 107 ? 0.423 1.968 16.333 1.00 94.88 107 GLU A C 1
ATOM 840 O O . GLU A 1 107 ? -0.302 2.666 15.625 1.00 94.88 107 GLU A O 1
ATOM 845 N N . GLY A 1 108 ? 0.393 0.635 16.247 1.00 95.44 108 GLY A N 1
ATOM 846 C CA . GLY A 1 108 ? -0.425 -0.111 15.291 1.00 95.44 108 GLY A CA 1
ATOM 847 C C . GLY A 1 108 ? 0.021 0.059 13.834 1.00 95.44 108 GLY A C 1
ATOM 848 O O . GLY A 1 108 ? -0.808 -0.060 12.934 1.00 95.44 108 GLY A O 1
ATOM 849 N N . VAL A 1 109 ? 1.296 0.376 13.588 1.00 98.19 109 VAL A N 1
ATOM 850 C CA . VAL A 1 109 ? 1.892 0.457 12.246 1.00 98.19 109 VAL A CA 1
ATOM 851 C C . VAL A 1 109 ? 2.802 -0.751 12.040 1.00 98.19 109 VAL A C 1
ATOM 853 O O . VAL A 1 109 ? 3.722 -0.981 12.818 1.00 98.19 109 VAL A O 1
ATOM 856 N N . TYR A 1 110 ? 2.548 -1.521 10.984 1.00 97.19 110 TYR A N 1
ATOM 857 C CA . TYR A 1 110 ? 3.242 -2.775 10.700 1.00 97.19 110 TYR A CA 1
ATOM 858 C C . TYR A 1 110 ? 3.907 -2.694 9.333 1.00 97.19 110 TYR A C 1
ATOM 860 O O . TYR A 1 110 ? 3.223 -2.606 8.312 1.00 97.19 110 TYR A O 1
ATOM 868 N N . PHE A 1 111 ? 5.237 -2.736 9.307 1.00 97.19 111 PHE A N 1
ATOM 869 C CA . PHE A 1 111 ? 5.994 -2.728 8.060 1.00 97.19 111 PHE A CA 1
ATOM 870 C C . PHE A 1 111 ? 5.996 -4.114 7.402 1.00 97.19 111 PHE A C 1
ATOM 872 O O . PHE A 1 111 ? 6.327 -5.112 8.043 1.00 97.19 111 PHE A O 1
ATOM 879 N N . VAL A 1 112 ? 5.666 -4.179 6.111 1.00 96.25 112 VAL A N 1
ATOM 880 C CA . VAL A 1 112 ? 5.621 -5.427 5.340 1.00 96.25 112 VAL A CA 1
ATOM 881 C C . VAL A 1 112 ? 6.654 -5.384 4.217 1.00 96.25 112 VAL A C 1
ATOM 883 O O . VAL A 1 112 ? 6.433 -4.681 3.230 1.00 96.25 112 VAL A O 1
ATOM 886 N N . PRO A 1 113 ? 7.765 -6.138 4.322 1.00 92.38 113 PRO A N 1
ATOM 887 C CA . PRO A 1 113 ? 8.803 -6.136 3.301 1.00 92.38 113 PRO A CA 1
ATOM 888 C C . PRO A 1 113 ? 8.291 -6.782 2.015 1.00 92.38 113 PRO A C 1
ATOM 890 O O . PRO A 1 113 ? 7.650 -7.832 2.056 1.00 92.38 113 PRO A O 1
ATOM 893 N N . PHE A 1 114 ? 8.649 -6.228 0.860 1.00 91.00 114 PHE A N 1
ATOM 894 C CA . PHE A 1 114 ? 8.313 -6.802 -0.451 1.00 91.00 114 PHE A CA 1
ATOM 895 C C . PHE A 1 114 ? 9.520 -6.998 -1.347 1.00 91.00 114 PHE A C 1
ATOM 897 O O . PHE A 1 114 ? 9.379 -7.655 -2.364 1.00 91.00 114 PHE A O 1
ATOM 904 N N . MET A 1 115 ? 10.689 -6.452 -1.017 1.00 81.06 115 MET A N 1
ATOM 905 C CA . MET A 1 115 ? 11.783 -6.371 -1.988 1.00 81.06 115 MET A CA 1
ATOM 906 C C . MET A 1 115 ? 12.301 -7.718 -2.471 1.00 81.06 115 MET A C 1
ATOM 908 O O . MET A 1 115 ? 12.617 -7.817 -3.649 1.00 81.06 115 MET A O 1
ATOM 912 N N . THR A 1 116 ? 12.367 -8.731 -1.608 1.00 84.50 116 THR A N 1
ATOM 913 C CA . THR A 1 116 ? 12.847 -10.068 -1.978 1.00 84.50 116 THR A CA 1
ATOM 914 C C . THR A 1 116 ? 11.889 -11.157 -1.530 1.00 84.50 116 THR A C 1
ATOM 916 O O . THR A 1 116 ? 11.203 -10.997 -0.515 1.00 84.50 116 THR A O 1
ATOM 919 N N . ASP A 1 117 ? 11.876 -12.278 -2.243 1.00 78.88 117 ASP A N 1
ATOM 920 C CA . ASP A 1 117 ? 11.237 -13.521 -1.822 1.00 78.88 117 ASP A CA 1
ATOM 921 C C . ASP A 1 117 ? 12.020 -14.231 -0.697 1.00 78.88 117 ASP A C 1
ATOM 923 O O . ASP A 1 117 ? 12.982 -13.690 -0.143 1.00 78.88 117 ASP A O 1
ATOM 927 N N . GLY A 1 118 ? 11.571 -15.431 -0.310 1.00 76.50 118 GLY A N 1
ATOM 928 C CA . GLY A 1 118 ? 12.217 -16.234 0.737 1.00 76.50 118 GLY A CA 1
ATOM 929 C C . GLY A 1 118 ? 13.612 -16.757 0.371 1.00 76.50 118 GLY A C 1
ATOM 930 O O . GLY A 1 118 ? 14.341 -17.182 1.260 1.00 76.50 118 GLY A O 1
ATOM 931 N N . ASN A 1 119 ? 13.995 -16.687 -0.907 1.00 83.94 119 ASN A N 1
ATOM 932 C CA . ASN A 1 119 ? 15.292 -17.114 -1.430 1.00 83.94 119 ASN A CA 1
ATOM 933 C C . ASN A 1 119 ? 16.239 -15.927 -1.678 1.00 83.94 119 ASN A C 1
ATOM 935 O O . ASN A 1 119 ? 17.342 -16.113 -2.188 1.00 83.94 119 ASN A O 1
ATOM 939 N N . GLY A 1 120 ? 15.817 -14.702 -1.345 1.00 83.69 120 GLY A N 1
ATOM 940 C CA . GLY A 1 120 ? 16.592 -13.485 -1.587 1.00 83.69 120 GLY A CA 1
ATOM 941 C C . GLY A 1 120 ? 16.501 -12.956 -3.021 1.00 83.69 120 GLY A C 1
ATOM 942 O O . GLY A 1 120 ? 17.216 -12.014 -3.356 1.00 83.69 120 GLY A O 1
ATOM 943 N N . VAL A 1 121 ? 15.625 -13.513 -3.865 1.00 87.50 121 VAL A N 1
ATOM 944 C CA . VAL A 1 121 ? 15.408 -13.026 -5.233 1.00 87.50 121 VAL A CA 1
ATOM 945 C C . VAL A 1 121 ? 14.516 -11.797 -5.187 1.00 87.50 121 VAL A C 1
ATOM 947 O O . VAL A 1 121 ? 13.497 -11.793 -4.498 1.00 87.50 121 VAL A O 1
ATOM 950 N N . ASN A 1 122 ? 14.881 -10.752 -5.929 1.00 92.25 122 ASN A N 1
ATOM 951 C CA . ASN A 1 122 ? 14.075 -9.542 -6.019 1.00 92.25 122 ASN A CA 1
ATOM 952 C C . ASN A 1 122 ? 12.653 -9.848 -6.505 1.00 92.25 122 ASN A C 1
ATOM 954 O O . ASN A 1 122 ? 12.450 -10.552 -7.493 1.00 92.25 122 ASN A O 1
ATOM 958 N N . THR A 1 123 ? 11.664 -9.256 -5.844 1.00 94.88 123 THR A N 1
ATOM 959 C CA . THR A 1 123 ? 10.278 -9.304 -6.298 1.00 94.88 123 THR A CA 1
ATOM 960 C C . THR A 1 123 ? 10.161 -8.615 -7.645 1.00 94.88 123 THR A C 1
ATOM 962 O O . THR A 1 123 ? 10.546 -7.453 -7.794 1.00 94.88 123 THR A O 1
ATOM 965 N N . ALA A 1 124 ? 9.584 -9.340 -8.602 1.00 96.12 124 ALA A N 1
ATOM 966 C CA . ALA A 1 124 ? 9.467 -8.913 -9.984 1.00 96.12 124 ALA A CA 1
ATOM 967 C C . ALA A 1 124 ? 8.806 -7.534 -10.128 1.00 96.12 124 ALA A C 1
ATOM 969 O O . ALA A 1 124 ? 7.740 -7.241 -9.568 1.00 96.12 124 ALA A O 1
ATOM 970 N N . THR A 1 125 ? 9.436 -6.693 -10.935 1.00 97.75 125 THR A N 1
ATOM 971 C CA . THR A 1 125 ? 8.943 -5.383 -11.347 1.00 97.75 125 THR A CA 1
ATOM 972 C C . THR A 1 125 ? 8.415 -5.432 -12.778 1.00 97.75 125 THR A C 1
ATOM 974 O O . THR A 1 125 ? 8.468 -6.457 -13.448 1.00 97.75 125 THR A O 1
ATOM 977 N N . ASN A 1 126 ? 7.921 -4.307 -13.291 1.00 98.25 126 ASN A N 1
ATOM 978 C CA . ASN A 1 126 ? 7.529 -4.193 -14.696 1.00 98.25 126 ASN A CA 1
ATOM 979 C C . ASN A 1 126 ? 8.723 -4.146 -15.671 1.00 98.25 126 ASN A C 1
ATOM 981 O O . ASN A 1 126 ? 8.508 -3.861 -16.857 1.00 98.25 126 ASN A O 1
ATOM 985 N N . ALA A 1 127 ? 9.963 -4.364 -15.210 1.00 97.50 127 ALA A N 1
ATOM 986 C CA . ALA A 1 127 ? 11.101 -4.597 -16.091 1.00 97.50 127 ALA A CA 1
ATOM 987 C C . ALA A 1 127 ? 10.807 -5.810 -17.001 1.00 97.50 127 ALA A C 1
ATOM 989 O O . ALA A 1 127 ? 10.462 -6.870 -16.486 1.00 97.50 127 ALA A O 1
ATOM 990 N N . PRO A 1 128 ? 10.941 -5.698 -18.339 1.00 96.38 128 PRO A N 1
ATOM 991 C CA . PRO A 1 128 ? 10.551 -6.771 -19.263 1.00 96.38 128 PRO A CA 1
ATOM 992 C C . PRO A 1 128 ? 11.164 -8.146 -18.967 1.00 96.38 128 PRO A C 1
ATOM 994 O O . PRO A 1 128 ? 10.499 -9.158 -19.149 1.00 96.38 128 PRO A O 1
ATOM 997 N N . ALA A 1 129 ? 12.408 -8.187 -18.480 1.00 96.38 129 ALA A N 1
ATOM 998 C CA . ALA A 1 129 ? 13.085 -9.435 -18.122 1.00 96.38 129 ALA A CA 1
ATOM 999 C C . ALA A 1 129 ? 12.515 -10.106 -16.856 1.00 96.38 129 ALA A C 1
ATOM 1001 O O . ALA A 1 129 ? 12.678 -11.307 -16.676 1.00 96.38 129 ALA A O 1
ATOM 1002 N N . GLU A 1 130 ? 11.859 -9.340 -15.983 1.00 96.19 130 GLU A N 1
ATOM 1003 C CA . GLU A 1 130 ? 11.285 -9.820 -14.720 1.00 96.19 130 GLU A CA 1
ATOM 1004 C C . GLU A 1 130 ? 9.794 -10.159 -14.840 1.00 96.19 130 GLU A C 1
ATOM 1006 O O . GLU A 1 130 ? 9.247 -10.839 -13.974 1.00 96.19 130 GLU A O 1
ATOM 1011 N N . ASP A 1 131 ? 9.136 -9.694 -15.904 1.00 96.94 131 ASP A N 1
ATOM 1012 C CA . ASP A 1 131 ? 7.720 -9.944 -16.176 1.00 96.94 131 ASP A CA 1
ATOM 1013 C C . ASP A 1 131 ? 7.494 -10.359 -17.645 1.00 96.94 131 ASP A C 1
ATOM 1015 O O . ASP A 1 131 ? 6.911 -9.592 -18.429 1.00 96.94 131 ASP A O 1
ATOM 1019 N N . PRO A 1 132 ? 8.007 -11.543 -18.040 1.00 97.12 132 PRO A N 1
ATOM 1020 C CA . PRO A 1 132 ? 7.886 -12.060 -19.395 1.00 97.12 132 PRO A CA 1
ATOM 1021 C C . PRO A 1 132 ? 6.465 -12.540 -19.699 1.00 97.12 132 PRO A C 1
ATOM 1023 O O . PRO A 1 132 ? 5.644 -12.778 -18.810 1.00 97.12 132 PRO A O 1
ATOM 1026 N N . ASP A 1 133 ? 6.194 -12.746 -20.983 1.00 96.81 133 ASP A N 1
ATOM 1027 C CA . ASP A 1 133 ? 4.974 -13.413 -21.415 1.00 96.81 133 ASP A CA 1
ATOM 1028 C C . ASP A 1 133 ? 5.048 -14.912 -21.113 1.00 96.81 133 ASP A C 1
ATOM 1030 O O . ASP A 1 133 ? 6.066 -15.571 -21.325 1.00 96.81 133 ASP A O 1
ATOM 1034 N N . ILE A 1 134 ? 3.925 -15.463 -20.667 1.00 95.62 134 ILE A N 1
ATOM 1035 C CA . ILE A 1 134 ? 3.704 -16.891 -20.460 1.00 95.62 134 ILE A CA 1
ATOM 1036 C C . ILE A 1 134 ? 2.427 -17.265 -21.236 1.00 95.62 134 ILE A C 1
ATOM 1038 O O . ILE A 1 134 ? 1.352 -17.414 -20.647 1.00 95.62 134 ILE A O 1
ATOM 1042 N N . PRO A 1 135 ? 2.501 -17.424 -22.575 1.00 95.38 135 PRO A N 1
ATOM 1043 C CA . PRO A 1 135 ? 1.314 -17.663 -23.401 1.00 95.38 135 PRO A CA 1
ATOM 1044 C C . PRO A 1 135 ? 0.541 -18.925 -23.006 1.00 95.38 135 PRO A C 1
ATOM 1046 O O . PRO A 1 135 ? -0.683 -18.950 -23.090 1.00 95.38 135 PRO A O 1
ATOM 1049 N N . ALA A 1 136 ? 1.240 -19.949 -22.505 1.00 96.88 136 ALA A N 1
ATOM 1050 C CA . ALA A 1 136 ? 0.629 -21.193 -22.040 1.00 96.88 136 ALA A CA 1
ATOM 1051 C C . ALA A 1 136 ? -0.375 -20.991 -20.887 1.00 96.88 136 ALA A C 1
ATOM 1053 O O . ALA A 1 136 ? -1.299 -21.786 -20.744 1.00 96.88 136 ALA A O 1
ATOM 1054 N N . SER A 1 137 ? -0.223 -19.932 -20.083 1.00 94.12 137 SER A N 1
ATOM 1055 C CA . SER A 1 137 ? -1.167 -19.562 -19.020 1.00 94.12 137 SER A CA 1
ATOM 1056 C C . SER A 1 137 ? -2.085 -18.397 -19.409 1.00 94.12 137 SER A C 1
ATOM 1058 O O . SER A 1 137 ? -2.826 -17.891 -18.567 1.00 94.12 137 SER A O 1
ATOM 1060 N N . GLY A 1 138 ? -2.035 -17.943 -20.667 1.00 95.88 138 GLY A N 1
ATOM 1061 C CA . GLY A 1 138 ? -2.746 -16.749 -21.127 1.00 95.88 138 GLY A CA 1
ATOM 1062 C C . GLY A 1 138 ? -2.240 -15.451 -20.486 1.00 95.88 138 GLY A C 1
ATOM 1063 O O . GLY A 1 138 ? -2.953 -14.447 -20.482 1.00 95.88 138 GLY A O 1
ATOM 1064 N N . TYR A 1 139 ? -1.033 -15.459 -19.915 1.00 96.56 139 TYR A N 1
ATOM 1065 C CA . TYR A 1 139 ? -0.443 -14.297 -19.268 1.00 96.56 139 TYR A CA 1
ATOM 1066 C C . TYR A 1 139 ? 0.512 -13.576 -20.219 1.00 96.56 139 TYR A C 1
ATOM 1068 O O . TYR A 1 139 ? 1.524 -14.136 -20.621 1.00 96.56 139 TYR A O 1
ATOM 1076 N N . TYR A 1 140 ? 0.211 -12.320 -20.542 1.00 96.75 140 TYR A N 1
ATOM 1077 C CA . TYR A 1 140 ? 1.126 -11.422 -21.248 1.00 96.75 140 TYR A CA 1
ATOM 1078 C C . TYR A 1 140 ? 1.580 -10.342 -20.271 1.00 96.75 140 TYR A C 1
ATOM 1080 O O . TYR A 1 140 ? 0.768 -9.546 -19.784 1.00 96.75 140 TYR A O 1
ATOM 1088 N N . GLY A 1 141 ? 2.860 -10.393 -19.920 1.00 96.38 141 GLY A N 1
ATOM 1089 C CA . GLY A 1 141 ? 3.469 -9.572 -18.888 1.00 96.38 141 GLY A CA 1
ATOM 1090 C C . GLY A 1 141 ? 3.839 -8.183 -19.394 1.00 96.38 141 GLY A C 1
ATOM 1091 O O . GLY A 1 141 ? 3.446 -7.722 -20.471 1.00 96.38 141 GLY A O 1
ATOM 1092 N N . ALA A 1 142 ? 4.631 -7.475 -18.599 1.00 97.44 142 ALA A N 1
ATOM 1093 C CA . ALA A 1 142 ? 5.133 -6.160 -18.950 1.00 97.44 142 ALA A CA 1
ATOM 1094 C C . ALA A 1 142 ? 6.073 -6.189 -20.176 1.00 97.44 142 ALA A C 1
ATOM 1096 O O . ALA A 1 142 ? 6.260 -5.143 -20.805 1.00 97.44 142 ALA A O 1
ATOM 1097 N N . ALA A 1 143 ? 6.629 -7.348 -20.548 1.00 96.69 143 ALA A N 1
ATOM 1098 C CA . ALA A 1 143 ? 7.402 -7.529 -21.779 1.00 96.69 143 ALA A CA 1
ATOM 1099 C C . ALA A 1 143 ? 6.604 -7.212 -23.057 1.00 96.69 143 ALA A C 1
ATOM 1101 O O . ALA A 1 143 ? 7.146 -6.615 -23.983 1.00 96.69 143 ALA A O 1
ATOM 1102 N N . SER A 1 144 ? 5.302 -7.505 -23.070 1.00 96.31 144 SER A N 1
ATOM 1103 C CA . SER A 1 144 ? 4.394 -7.180 -24.179 1.00 96.31 144 SER A CA 1
ATOM 1104 C C . SER A 1 144 ? 4.054 -5.681 -24.304 1.00 96.31 144 SER A C 1
ATOM 1106 O O . SER A 1 144 ? 3.372 -5.264 -25.244 1.00 96.31 144 SER A O 1
ATOM 1108 N N . ARG A 1 145 ? 4.481 -4.836 -23.353 1.00 96.94 145 ARG A N 1
ATOM 1109 C CA . ARG A 1 145 ? 4.183 -3.393 -23.353 1.00 96.94 145 ARG A CA 1
ATOM 1110 C C . ARG A 1 145 ? 5.213 -2.605 -24.154 1.00 96.94 145 ARG A C 1
ATOM 1112 O O . ARG A 1 145 ? 6.415 -2.824 -24.031 1.00 96.94 145 ARG A O 1
ATOM 1119 N N . THR A 1 146 ? 4.737 -1.598 -24.876 1.00 95.12 146 THR A N 1
ATOM 1120 C CA . THR A 1 146 ? 5.561 -0.634 -25.614 1.00 95.12 146 THR A CA 1
ATOM 1121 C C . THR A 1 146 ? 5.466 0.754 -24.982 1.00 95.12 146 THR A C 1
ATOM 1123 O O . THR A 1 146 ? 4.640 1.009 -24.101 1.00 95.12 146 THR A O 1
ATOM 1126 N N . ASN A 1 147 ? 6.261 1.703 -25.482 1.00 93.94 147 ASN A N 1
ATOM 1127 C CA . ASN A 1 147 ? 6.165 3.104 -25.062 1.00 93.94 147 ASN A CA 1
ATOM 1128 C C . ASN A 1 147 ? 4.764 3.707 -25.270 1.00 93.94 147 ASN A C 1
ATOM 1130 O O . ASN A 1 147 ? 4.405 4.631 -24.550 1.00 93.94 147 ASN A O 1
ATOM 1134 N N . GLY A 1 148 ? 3.966 3.179 -26.204 1.00 96.19 148 GLY A N 1
ATOM 1135 C CA . GLY A 1 148 ? 2.609 3.666 -26.460 1.00 96.19 148 GLY A CA 1
ATOM 1136 C C . GLY A 1 148 ? 1.565 3.217 -25.434 1.00 96.19 148 GLY A C 1
ATOM 1137 O O . GLY A 1 148 ? 0.457 3.742 -25.447 1.00 96.19 148 GLY A O 1
ATOM 1138 N N . ASN A 1 149 ? 1.872 2.240 -24.570 1.00 96.12 149 ASN A N 1
ATOM 1139 C CA . ASN A 1 149 ? 0.875 1.643 -23.670 1.00 96.12 149 ASN A CA 1
ATOM 1140 C C . ASN A 1 149 ? 1.405 1.221 -22.282 1.00 96.12 149 ASN A C 1
ATOM 1142 O O . ASN A 1 149 ? 0.698 0.523 -21.543 1.00 96.12 149 ASN A O 1
ATOM 1146 N N . GLN A 1 150 ? 2.631 1.614 -21.926 1.00 95.75 150 GLN A N 1
ATOM 1147 C CA . GLN A 1 150 ? 3.198 1.436 -20.587 1.00 95.75 150 GLN A CA 1
ATOM 1148 C C . GLN A 1 150 ? 2.841 2.608 -19.659 1.00 95.75 150 GLN A C 1
ATOM 1150 O O . GLN A 1 150 ? 2.528 3.702 -20.115 1.00 95.75 150 GLN A O 1
ATOM 1155 N N . VAL A 1 151 ? 2.929 2.387 -18.346 1.00 94.50 151 VAL A N 1
ATOM 1156 C CA . VAL A 1 151 ? 2.629 3.412 -17.326 1.00 94.50 151 VAL A CA 1
ATOM 1157 C C . VAL A 1 151 ? 3.770 4.421 -17.177 1.00 94.50 151 VAL A C 1
ATOM 1159 O O . VAL A 1 151 ? 3.540 5.623 -17.112 1.00 94.50 151 VAL A O 1
ATOM 1162 N N . SER A 1 152 ? 5.008 3.932 -17.123 1.00 93.62 152 SER A N 1
ATOM 1163 C CA . SER A 1 152 ? 6.217 4.742 -16.978 1.00 93.62 152 SER A CA 1
ATOM 1164 C C . SER A 1 152 ? 7.315 4.204 -17.890 1.00 93.62 152 SER A C 1
ATOM 1166 O O . SER A 1 152 ? 7.392 3.000 -18.136 1.00 93.62 152 SER A O 1
ATOM 1168 N N . SER A 1 153 ? 8.186 5.089 -18.379 1.00 94.44 153 SER A N 1
ATOM 1169 C CA . SER A 1 153 ? 9.400 4.691 -19.107 1.00 94.44 153 SER A CA 1
ATOM 1170 C C . SER A 1 153 ? 10.390 3.962 -18.206 1.00 94.44 153 SER A C 1
ATOM 1172 O O . SER A 1 153 ? 11.014 2.987 -18.616 1.00 94.44 153 SER A O 1
ATOM 1174 N N . ASN A 1 154 ? 10.489 4.391 -16.949 1.00 96.50 154 ASN A N 1
ATOM 1175 C CA . ASN A 1 154 ? 11.294 3.721 -15.948 1.00 96.50 154 ASN A CA 1
ATOM 1176 C C . ASN A 1 154 ? 10.534 2.521 -15.371 1.00 96.50 154 ASN A C 1
ATOM 1178 O O . ASN A 1 154 ? 9.778 2.640 -14.406 1.00 96.50 154 ASN A O 1
ATOM 1182 N N . ARG A 1 155 ? 10.702 1.374 -16.023 1.00 97.44 155 ARG A N 1
ATOM 1183 C CA . ARG A 1 155 ? 9.963 0.130 -15.783 1.00 97.44 155 ARG A CA 1
ATOM 1184 C C . ARG A 1 155 ? 10.075 -0.445 -14.362 1.00 97.44 155 ARG A C 1
ATOM 1186 O O . ARG A 1 155 ? 9.029 -0.797 -13.817 1.00 97.44 155 ARG A O 1
ATOM 1193 N N . PRO A 1 156 ? 11.258 -0.515 -13.723 1.00 97.44 156 PRO A N 1
ATOM 1194 C CA . PRO A 1 156 ? 11.394 -1.176 -12.426 1.00 97.44 156 PRO A CA 1
ATOM 1195 C C . PRO A 1 156 ? 10.817 -0.391 -11.237 1.00 97.44 156 PRO A C 1
ATOM 1197 O O . PRO A 1 156 ? 10.777 -0.906 -10.128 1.00 97.44 156 PRO A O 1
ATOM 1200 N N . THR A 1 157 ? 10.304 0.826 -11.454 1.00 97.25 157 THR A N 1
ATOM 1201 C CA . THR A 1 157 ? 9.649 1.651 -10.414 1.00 97.25 157 THR A CA 1
ATOM 1202 C C . THR A 1 157 ? 8.348 1.061 -9.860 1.00 97.25 157 THR A C 1
ATOM 1204 O O . THR A 1 157 ? 7.829 1.563 -8.865 1.00 97.25 157 THR A O 1
ATOM 1207 N N . HIS A 1 158 ? 7.793 0.025 -10.496 1.00 97.94 158 HIS A N 1
ATOM 1208 C CA . HIS A 1 158 ? 6.524 -0.588 -10.113 1.00 97.94 158 HIS A CA 1
ATOM 1209 C C . HIS A 1 158 ? 6.633 -2.112 -10.108 1.00 97.94 158 HIS A C 1
ATOM 1211 O O . HIS A 1 158 ? 7.159 -2.700 -11.051 1.00 97.94 158 HIS A O 1
ATOM 1217 N N . PHE A 1 159 ? 6.048 -2.753 -9.094 1.00 98.00 159 PHE A N 1
ATOM 1218 C CA . PHE A 1 159 ? 5.870 -4.206 -9.062 1.00 98.00 159 PHE A CA 1
ATOM 1219 C C . PHE A 1 159 ? 5.038 -4.719 -10.241 1.00 98.00 159 PHE A C 1
ATOM 1221 O O . PHE A 1 159 ? 4.057 -4.067 -10.630 1.00 98.00 159 PHE A O 1
ATOM 1228 N N . SER A 1 160 ? 5.400 -5.904 -10.738 1.00 97.44 160 SER A N 1
ATOM 1229 C CA . SER A 1 160 ? 4.719 -6.581 -11.842 1.00 97.44 160 SER A CA 1
ATOM 1230 C C . SER A 1 160 ? 3.300 -7.019 -11.493 1.00 97.44 160 SER A C 1
ATOM 1232 O O . SER A 1 160 ? 2.907 -7.097 -10.322 1.00 97.44 160 SER A O 1
ATOM 1234 N N . SER A 1 161 ? 2.512 -7.353 -12.519 1.00 96.81 161 SER A N 1
ATOM 1235 C CA . SER A 1 161 ? 1.192 -7.959 -12.297 1.00 96.81 161 SER A CA 1
ATOM 1236 C C . SER A 1 161 ? 1.315 -9.320 -11.608 1.00 96.81 161 SER A C 1
ATOM 1238 O O . SER A 1 161 ? 0.492 -9.645 -10.754 1.00 96.81 161 SER A O 1
ATOM 1240 N N . TRP A 1 162 ? 2.361 -10.086 -11.925 1.00 92.12 162 TRP A N 1
ATOM 1241 C CA . TRP A 1 162 ? 2.661 -11.360 -11.277 1.00 92.12 162 TRP A CA 1
ATOM 1242 C C . TRP A 1 162 ? 2.932 -11.204 -9.775 1.00 92.12 162 TRP A C 1
ATOM 1244 O O . TRP A 1 162 ? 2.308 -11.884 -8.958 1.00 92.12 162 TRP A O 1
ATOM 1254 N N . ALA A 1 163 ? 3.786 -10.252 -9.385 1.00 95.00 163 ALA A N 1
ATOM 1255 C CA . ALA A 1 163 ? 4.092 -9.968 -7.981 1.00 95.00 163 ALA A CA 1
ATOM 1256 C C . ALA A 1 163 ? 2.844 -9.540 -7.187 1.00 95.00 163 ALA A C 1
ATOM 1258 O O . ALA A 1 163 ? 2.638 -9.953 -6.045 1.00 95.00 163 ALA A O 1
ATOM 1259 N N . ARG A 1 164 ? 1.964 -8.752 -7.818 1.00 96.56 164 ARG A N 1
ATOM 1260 C CA . ARG A 1 164 ? 0.695 -8.284 -7.232 1.00 96.56 164 ARG A CA 1
ATOM 1261 C C . ARG A 1 164 ? -0.369 -9.371 -7.087 1.00 96.56 164 ARG A C 1
ATOM 1263 O O . ARG A 1 164 ? -1.338 -9.145 -6.373 1.00 96.56 164 ARG A O 1
ATOM 1270 N N . ARG A 1 165 ? -0.206 -10.522 -7.742 1.00 94.44 165 ARG A N 1
ATOM 1271 C CA . ARG A 1 165 ? -1.082 -11.701 -7.601 1.00 94.44 165 ARG A CA 1
ATOM 1272 C C . ARG A 1 165 ? -0.491 -12.787 -6.702 1.00 94.44 165 ARG A C 1
ATOM 1274 O O . ARG A 1 165 ? -1.148 -13.797 -6.494 1.00 94.44 165 ARG A O 1
ATOM 1281 N N . SER A 1 166 ? 0.732 -12.592 -6.214 1.00 90.69 166 SER A N 1
ATOM 1282 C CA . SER A 1 166 ? 1.477 -13.585 -5.442 1.00 90.69 166 SER A CA 1
ATOM 1283 C C . SER A 1 166 ? 2.015 -12.973 -4.145 1.00 9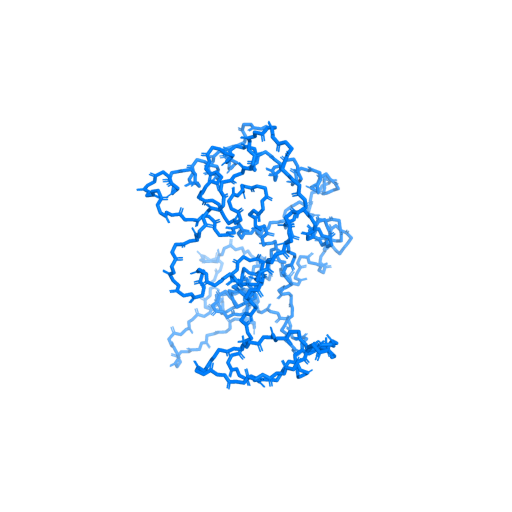0.69 166 SER A C 1
ATOM 1285 O O . SER A 1 166 ? 1.262 -12.681 -3.222 1.00 90.69 166 SER A O 1
ATOM 1287 N N . ILE A 1 167 ? 3.313 -12.689 -4.091 1.00 91.50 167 ILE A N 1
ATOM 1288 C CA . ILE A 1 167 ? 4.031 -12.324 -2.871 1.00 91.50 167 ILE A CA 1
ATOM 1289 C C . ILE A 1 167 ? 3.480 -11.083 -2.154 1.00 91.50 167 ILE A C 1
ATOM 1291 O O . ILE A 1 167 ? 3.495 -11.035 -0.925 1.00 91.50 167 ILE A O 1
ATOM 1295 N N . ILE A 1 168 ? 2.985 -10.077 -2.885 1.00 95.25 168 ILE A N 1
ATOM 1296 C CA . ILE A 1 168 ? 2.465 -8.841 -2.278 1.00 95.25 168 ILE A CA 1
ATOM 1297 C C . ILE A 1 168 ? 1.175 -9.111 -1.491 1.00 95.25 168 ILE A C 1
ATOM 1299 O O . ILE A 1 168 ? 1.166 -8.841 -0.285 1.00 95.25 168 ILE A O 1
ATOM 1303 N N . PRO A 1 169 ? 0.088 -9.631 -2.104 1.00 95.88 169 PRO A N 1
ATOM 1304 C CA . PRO A 1 169 ? -1.121 -9.945 -1.353 1.00 95.88 169 PRO A CA 1
ATOM 1305 C C . PRO A 1 169 ? -0.878 -11.014 -0.285 1.00 95.88 169 PRO A C 1
ATOM 1307 O O . PRO A 1 169 ? -1.429 -10.866 0.801 1.00 95.88 169 PRO A O 1
ATOM 1310 N N . ASP A 1 170 ? -0.015 -12.008 -0.519 1.00 93.19 170 ASP A N 1
ATOM 1311 C CA . ASP A 1 170 ? 0.302 -13.034 0.486 1.00 93.19 170 ASP A CA 1
ATOM 1312 C C . ASP A 1 170 ? 0.889 -12.419 1.762 1.00 93.19 170 ASP A C 1
ATOM 1314 O O . ASP A 1 170 ? 0.458 -12.717 2.883 1.00 93.19 170 ASP A O 1
ATOM 1318 N N . ARG A 1 171 ? 1.851 -11.504 1.608 1.00 94.19 171 ARG A N 1
ATOM 1319 C CA . ARG A 1 171 ? 2.489 -10.830 2.744 1.00 94.19 171 ARG A CA 1
ATOM 1320 C C . ARG A 1 171 ? 1.560 -9.833 3.427 1.00 94.19 171 ARG A C 1
ATOM 1322 O O . ARG A 1 171 ? 1.528 -9.793 4.657 1.00 94.19 171 ARG A O 1
ATOM 1329 N N . LEU A 1 172 ? 0.775 -9.071 2.664 1.00 95.75 172 LEU A N 1
ATOM 1330 C CA . LEU A 1 172 ? -0.231 -8.163 3.225 1.00 95.75 172 LEU A CA 1
ATOM 1331 C C . LEU A 1 172 ? -1.300 -8.930 4.009 1.00 95.75 172 LEU A C 1
ATOM 1333 O O . LEU A 1 172 ? -1.591 -8.573 5.148 1.00 95.75 172 LEU A O 1
ATOM 1337 N N . ALA A 1 173 ? -1.847 -10.005 3.439 1.00 93.12 173 ALA A N 1
ATOM 1338 C CA . ALA A 1 173 ? -2.840 -10.846 4.095 1.00 93.12 173 ALA A CA 1
ATOM 1339 C C . ALA A 1 173 ? -2.274 -11.469 5.374 1.00 93.12 173 ALA A C 1
ATOM 1341 O O . ALA A 1 173 ? -2.918 -11.413 6.418 1.00 93.12 173 ALA A O 1
ATOM 1342 N N . THR A 1 174 ? -1.039 -11.976 5.329 1.00 90.50 174 THR A N 1
ATOM 1343 C CA . THR A 1 174 ? -0.349 -12.503 6.514 1.00 90.50 174 THR A CA 1
ATOM 1344 C C . THR A 1 174 ? -0.218 -11.443 7.611 1.00 90.50 174 THR A C 1
ATOM 1346 O O . THR A 1 174 ? -0.513 -11.719 8.774 1.00 90.50 174 THR A O 1
ATOM 1349 N N . ALA A 1 175 ? 0.173 -10.215 7.261 1.00 92.38 175 ALA A N 1
ATOM 1350 C CA . ALA A 1 175 ? 0.289 -9.120 8.220 1.00 92.38 175 ALA A CA 1
ATOM 1351 C C . ALA A 1 175 ? -1.071 -8.733 8.830 1.00 92.38 175 ALA A C 1
ATOM 1353 O O . ALA A 1 175 ? -1.168 -8.581 10.046 1.00 92.38 175 ALA A O 1
ATOM 1354 N N . ILE A 1 176 ? -2.136 -8.662 8.021 1.00 93.88 176 ILE A N 1
ATOM 1355 C CA . ILE A 1 176 ? -3.508 -8.421 8.505 1.00 93.88 176 ILE A CA 1
ATOM 1356 C C . ILE A 1 176 ? -3.946 -9.537 9.454 1.00 93.88 176 ILE A C 1
ATOM 1358 O O . ILE A 1 176 ? -4.477 -9.263 10.529 1.00 93.88 176 ILE A O 1
ATOM 1362 N N . LEU A 1 177 ? -3.714 -10.798 9.086 1.00 90.94 177 LEU A N 1
ATOM 1363 C CA . LEU A 1 177 ? -4.072 -11.936 9.925 1.00 90.94 177 LEU A CA 1
ATOM 1364 C C . LEU A 1 177 ? -3.339 -11.884 11.266 1.00 90.94 177 LEU A C 1
ATOM 1366 O O . LEU A 1 177 ? -3.957 -12.106 12.302 1.00 90.94 177 LEU A O 1
ATOM 1370 N N . ASN A 1 178 ? -2.057 -11.523 11.265 1.00 88.56 178 ASN A N 1
ATOM 1371 C CA . ASN A 1 178 ? -1.260 -11.407 12.483 1.00 88.56 178 ASN A CA 1
ATOM 1372 C C . ASN A 1 178 ? -1.673 -10.224 13.368 1.00 88.56 178 ASN A C 1
ATOM 1374 O O . ASN A 1 178 ? -1.690 -10.380 14.586 1.00 88.56 178 ASN A O 1
ATOM 1378 N N . ALA A 1 179 ? -2.011 -9.077 12.773 1.00 89.31 179 ALA A N 1
ATOM 1379 C CA . ALA A 1 179 ? -2.348 -7.861 13.510 1.00 89.31 179 ALA A CA 1
ATOM 1380 C C . ALA A 1 179 ? -3.814 -7.818 13.976 1.00 89.31 179 ALA A C 1
ATOM 1382 O O . ALA A 1 179 ? -4.081 -7.374 15.086 1.00 89.31 179 ALA A O 1
ATOM 1383 N N . ALA A 1 180 ? -4.754 -8.299 13.155 1.00 84.19 180 ALA A N 1
ATOM 1384 C CA . ALA A 1 180 ? -6.195 -8.186 13.404 1.00 84.19 180 ALA A CA 1
ATOM 1385 C C . ALA A 1 180 ? -6.986 -9.506 13.287 1.00 84.19 180 ALA A C 1
ATOM 1387 O O . ALA A 1 180 ? -8.080 -9.631 13.846 1.00 84.19 180 ALA A O 1
ATOM 1388 N N . GLY A 1 181 ? -6.464 -10.502 12.565 1.00 70.81 181 GLY A N 1
ATOM 1389 C CA . GLY A 1 181 ? -7.212 -11.710 12.187 1.00 70.81 181 GLY A CA 1
ATOM 1390 C C . GLY A 1 181 ? -7.123 -12.904 13.143 1.00 70.81 181 GLY A C 1
ATOM 1391 O O . GLY A 1 181 ? -7.845 -13.877 12.954 1.00 70.81 181 GLY A O 1
ATOM 1392 N N . ARG A 1 182 ? -6.297 -12.867 14.196 1.00 68.56 182 ARG A N 1
ATOM 1393 C CA . ARG A 1 182 ? -6.173 -13.980 15.167 1.00 68.56 182 ARG A CA 1
ATOM 1394 C C . ARG A 1 182 ? -7.279 -14.025 16.233 1.00 68.56 182 ARG A C 1
ATOM 1396 O O . ARG A 1 182 ? -7.162 -14.769 17.203 1.00 68.56 182 ARG A O 1
ATOM 1403 N N . THR A 1 183 ? -8.349 -13.243 16.085 1.00 64.25 183 THR A N 1
ATOM 1404 C CA . THR A 1 183 ? -9.496 -13.308 17.005 1.00 64.25 183 THR A CA 1
ATOM 1405 C C . THR A 1 183 ? -10.415 -14.474 16.638 1.00 64.25 183 THR A C 1
ATOM 1407 O O . THR A 1 183 ? -10.652 -14.749 15.462 1.00 64.25 183 THR A O 1
ATOM 1410 N N . SER A 1 184 ? -10.969 -15.160 17.642 1.00 59.19 184 SER A N 1
ATOM 1411 C CA . SER A 1 184 ? -11.891 -16.288 17.428 1.00 59.19 184 SER A CA 1
ATOM 1412 C C . SER A 1 184 ? -13.108 -15.893 16.586 1.00 59.19 184 SER A C 1
ATOM 1414 O O . SER A 1 184 ? -13.536 -16.655 15.721 1.00 59.19 184 SER A O 1
ATOM 1416 N N . ALA A 1 185 ? -13.633 -14.685 16.798 1.00 60.41 185 ALA A N 1
ATOM 1417 C CA . ALA A 1 185 ? -14.725 -14.118 16.017 1.00 60.41 185 ALA A CA 1
ATOM 1418 C C . ALA A 1 185 ? -14.367 -14.025 14.525 1.00 60.41 185 ALA A C 1
ATOM 1420 O O . ALA A 1 185 ? -15.111 -14.530 13.687 1.00 60.41 185 ALA A O 1
ATOM 1421 N N . PHE A 1 186 ? -13.185 -13.488 14.203 1.00 67.88 186 PHE A N 1
ATOM 1422 C CA . PHE A 1 186 ? -12.710 -13.386 12.825 1.00 67.88 186 PHE A CA 1
ATOM 1423 C C . PHE A 1 186 ? -12.531 -14.762 12.168 1.00 67.88 186 PHE A C 1
ATOM 1425 O O . PHE A 1 186 ? -13.042 -14.989 11.075 1.00 67.88 186 PHE A O 1
ATOM 1432 N N . ILE A 1 187 ? -11.873 -15.703 12.854 1.00 66.56 187 ILE A N 1
ATOM 1433 C CA . ILE A 1 187 ? -11.602 -17.051 12.322 1.00 66.56 187 ILE A CA 1
ATOM 1434 C C . ILE A 1 187 ? -12.898 -17.848 12.108 1.00 66.56 187 ILE A C 1
ATOM 1436 O O . ILE A 1 187 ? -13.020 -18.587 11.136 1.00 66.56 187 ILE A O 1
ATOM 1440 N N . SER A 1 188 ? -13.882 -17.696 12.997 1.00 61.38 188 SER A N 1
ATOM 1441 C CA . SER A 1 188 ? -15.162 -18.415 12.919 1.00 61.38 188 SER A CA 1
ATOM 1442 C C . SER A 1 188 ? -16.226 -17.719 12.062 1.00 61.38 188 SER A C 1
ATOM 1444 O O . SER A 1 188 ? -17.343 -18.225 11.959 1.00 61.38 188 SER A O 1
ATOM 1446 N N . GLY A 1 189 ? -15.916 -16.554 11.476 1.00 60.94 189 GLY A N 1
ATOM 1447 C CA . GLY A 1 189 ? -16.876 -15.749 10.715 1.00 60.94 189 GLY A CA 1
ATOM 1448 C C . GLY A 1 189 ? -18.034 -15.203 11.560 1.00 60.94 189 GLY A C 1
ATOM 1449 O O . GLY A 1 189 ? -19.082 -14.848 11.018 1.00 60.94 189 GLY A O 1
ATOM 1450 N N . LYS A 1 190 ? -17.878 -15.153 12.889 1.00 59.19 190 LYS A N 1
ATOM 1451 C CA . LYS A 1 190 ? -18.867 -14.589 13.813 1.00 59.19 190 LYS A CA 1
ATOM 1452 C C . LYS A 1 190 ? -18.568 -13.116 14.071 1.00 59.19 190 LYS A C 1
ATOM 1454 O O . LYS A 1 190 ? -17.418 -12.686 14.058 1.00 59.19 190 LYS A O 1
ATOM 1459 N N . ALA A 1 191 ? -19.615 -12.333 14.323 1.00 53.12 191 ALA A N 1
ATOM 1460 C CA . ALA A 1 191 ? -19.445 -10.939 14.712 1.00 53.12 191 ALA A CA 1
ATOM 1461 C C . ALA A 1 191 ? -18.592 -10.854 15.996 1.00 53.12 191 ALA A C 1
ATOM 1463 O O . ALA A 1 191 ? -18.829 -11.643 16.916 1.00 53.12 191 ALA A O 1
ATOM 1464 N N . PRO A 1 192 ? -17.605 -9.942 16.070 1.00 55.00 192 PRO A N 1
ATOM 1465 C CA . PRO A 1 192 ? -16.837 -9.752 17.290 1.00 55.00 192 PRO A CA 1
ATOM 1466 C C . PRO A 1 192 ? -17.759 -9.331 18.436 1.00 55.00 192 PRO A C 1
ATOM 1468 O O . PRO A 1 192 ? -18.592 -8.440 18.273 1.00 55.00 192 PRO A O 1
ATOM 1471 N N . GLU A 1 193 ? -17.606 -9.966 19.600 1.00 49.91 193 GLU A N 1
ATOM 1472 C CA . GLU A 1 193 ? -18.213 -9.471 20.834 1.00 49.91 193 GLU A CA 1
ATOM 1473 C C . GLU A 1 193 ? -17.527 -8.152 21.197 1.00 49.91 193 GLU A C 1
ATOM 1475 O O . GLU A 1 193 ? -16.389 -8.121 21.669 1.00 49.91 193 GLU A O 1
ATOM 1480 N N . ILE A 1 194 ? -18.206 -7.041 20.923 1.00 47.94 194 ILE A N 1
ATOM 1481 C CA . ILE A 1 194 ? -17.744 -5.714 21.316 1.00 47.94 194 ILE A CA 1
ATOM 1482 C C . ILE A 1 194 ? -17.909 -5.633 22.834 1.00 47.94 194 ILE A C 1
ATOM 1484 O O . ILE A 1 194 ? -19.026 -5.489 23.332 1.00 47.94 194 ILE A O 1
ATOM 1488 N N . LYS A 1 195 ? -16.806 -5.731 23.585 1.00 40.62 195 LYS A N 1
ATOM 1489 C CA . LYS A 1 195 ? -16.820 -5.323 24.993 1.00 40.62 195 LYS A CA 1
ATOM 1490 C C . LYS A 1 195 ? -17.083 -3.813 25.028 1.00 40.62 195 LYS A C 1
ATOM 1492 O O . LYS A 1 195 ? -16.292 -3.069 24.449 1.00 40.62 195 LYS A O 1
ATOM 1497 N N . PRO A 1 196 ? -18.163 -3.335 25.666 1.00 31.12 196 PRO A N 1
ATOM 1498 C CA . PRO A 1 196 ? -18.348 -1.904 25.843 1.00 31.12 196 PRO A CA 1
ATOM 1499 C C . PRO A 1 196 ? -17.185 -1.346 26.676 1.00 31.12 196 PRO A C 1
ATOM 1501 O O . PRO A 1 196 ? -16.784 -1.952 27.673 1.00 31.12 196 PRO A O 1
ATOM 1504 N N . SER A 1 197 ? -16.631 -0.203 26.261 1.00 33.44 197 SER A N 1
ATOM 1505 C CA . SER A 1 197 ? -15.638 0.529 27.054 1.00 33.44 197 SER A CA 1
ATOM 1506 C C . SER A 1 197 ? -16.188 0.823 28.456 1.00 33.44 197 SER A C 1
ATOM 1508 O O . SER A 1 197 ? -17.343 1.245 28.567 1.00 33.44 197 SER A O 1
ATOM 1510 N N . PRO A 1 198 ? -15.395 0.655 29.529 1.00 38.91 198 PRO A N 1
ATOM 1511 C CA . PRO A 1 198 ? -15.842 0.951 30.883 1.00 38.91 198 PRO A CA 1
ATOM 1512 C C . PRO A 1 198 ? -15.909 2.470 31.089 1.00 38.91 198 PRO A C 1
ATOM 1514 O O . PRO A 1 198 ? -14.927 3.121 31.431 1.00 38.91 198 PRO A O 1
ATOM 1517 N N . GLY A 1 199 ? -17.087 3.044 30.858 1.00 35.78 199 GLY A N 1
ATOM 1518 C CA . GLY A 1 199 ? -17.462 4.363 31.352 1.00 35.78 199 GLY A CA 1
ATOM 1519 C C . GLY A 1 199 ? -18.335 4.204 32.592 1.00 35.78 199 GLY A C 1
ATOM 1520 O O . GLY A 1 199 ? -19.513 3.886 32.467 1.00 35.78 199 GLY A O 1
ATOM 1521 N N . GLY A 1 200 ? -17.765 4.412 33.780 1.00 29.88 200 GLY A N 1
ATOM 1522 C CA . GLY A 1 200 ? -18.518 4.434 35.036 1.00 29.88 200 GLY A CA 1
ATOM 1523 C C . GLY A 1 200 ? -17.652 4.120 36.251 1.00 29.88 200 GLY A C 1
ATOM 1524 O O . GLY A 1 200 ? -17.316 2.967 36.495 1.00 29.88 200 GLY A O 1
ATOM 1525 N N . ASN A 1 201 ? -17.302 5.152 37.021 1.00 37.12 201 ASN A N 1
ATOM 1526 C CA . ASN A 1 201 ? -16.659 5.017 38.326 1.00 37.12 201 ASN A CA 1
ATOM 1527 C C . ASN A 1 201 ? -17.569 4.224 39.275 1.00 37.12 201 ASN A C 1
ATOM 1529 O O . ASN A 1 201 ? -18.559 4.747 39.785 1.00 37.12 201 ASN A O 1
ATOM 1533 N N . THR A 1 202 ? -17.229 2.969 39.545 1.00 29.73 202 THR A N 1
ATOM 1534 C CA . THR A 1 202 ? -17.754 2.229 40.698 1.00 29.73 202 THR A CA 1
ATOM 1535 C C . THR A 1 202 ? -16.652 1.290 41.185 1.00 29.73 202 THR A C 1
ATOM 1537 O O . THR A 1 202 ? -16.211 0.438 40.413 1.00 29.73 202 THR A O 1
ATOM 1540 N N . PRO A 1 203 ? -16.142 1.436 42.422 1.00 31.23 203 PRO A N 1
ATOM 1541 C CA . PRO A 1 203 ? -15.086 0.568 42.917 1.00 31.23 203 PRO A CA 1
ATOM 1542 C C . PRO A 1 203 ? -15.693 -0.805 43.213 1.00 31.23 203 PRO A C 1
ATOM 1544 O O . PRO A 1 203 ? -16.365 -1.000 44.221 1.00 31.23 203 PRO A O 1
ATOM 1547 N N . SER A 1 204 ? -15.479 -1.754 42.307 1.00 32.97 204 SER A N 1
ATOM 1548 C CA . SER A 1 204 ? -15.734 -3.172 42.554 1.00 32.97 204 SER A CA 1
ATOM 1549 C C . SER A 1 204 ? -14.388 -3.857 42.764 1.00 32.97 204 SER A C 1
ATOM 1551 O O . SER A 1 204 ? -13.448 -3.602 42.014 1.00 32.97 204 SER A O 1
ATOM 1553 N N . GLY A 1 205 ? -14.296 -4.654 43.833 1.00 30.02 205 GLY A N 1
ATOM 1554 C CA . GLY A 1 205 ? -13.087 -5.336 44.310 1.00 30.02 205 GLY A CA 1
ATOM 1555 C C . GLY A 1 205 ? -12.427 -6.272 43.286 1.00 30.02 205 GLY A C 1
ATOM 1556 O O . GLY A 1 205 ? -12.867 -6.346 42.141 1.00 30.02 205 GLY A O 1
ATOM 1557 N N . PRO A 1 206 ? -11.354 -6.986 43.677 1.00 29.50 206 PRO A N 1
ATOM 1558 C CA . PRO A 1 206 ? -10.449 -7.645 42.742 1.00 29.50 206 PRO A CA 1
ATOM 1559 C C . PRO A 1 206 ? -11.202 -8.699 41.929 1.00 29.50 206 PRO A C 1
ATOM 1561 O O . PRO A 1 206 ? -11.481 -9.799 42.400 1.00 29.50 206 PRO A O 1
ATOM 1564 N N . SER A 1 207 ? -11.548 -8.345 40.693 1.00 38.69 207 SER A N 1
ATOM 1565 C CA . SER A 1 207 ? -12.047 -9.298 39.718 1.00 38.69 207 SER A CA 1
ATOM 1566 C C . SER A 1 207 ? -10.849 -10.112 39.256 1.00 38.69 207 SER A C 1
ATOM 1568 O O . SER A 1 207 ? -9.896 -9.569 38.694 1.00 38.69 207 SER A O 1
ATOM 1570 N N . ALA A 1 208 ? -10.861 -11.408 39.563 1.00 35.03 208 ALA A N 1
ATOM 1571 C CA . ALA A 1 208 ? -9.912 -12.354 39.011 1.00 35.03 208 ALA A CA 1
ATOM 1572 C C . ALA A 1 208 ? -10.086 -12.349 37.488 1.00 35.03 208 ALA A C 1
ATOM 1574 O O . ALA A 1 208 ? -11.049 -12.913 36.964 1.00 35.03 208 ALA A O 1
ATOM 1575 N N . ASP A 1 209 ? -9.171 -11.665 36.805 1.00 33.25 209 ASP A N 1
ATOM 1576 C CA . ASP A 1 209 ? -9.114 -11.558 35.354 1.00 33.25 209 ASP A CA 1
ATOM 1577 C C . ASP A 1 209 ? -8.879 -12.952 34.761 1.00 33.25 209 ASP A C 1
ATOM 1579 O O . ASP A 1 209 ? -7.761 -13.409 34.538 1.00 33.25 209 ASP A O 1
ATOM 1583 N N . THR A 1 210 ? -9.972 -13.675 34.550 1.00 32.72 210 THR A N 1
ATOM 1584 C CA . THR A 1 210 ? -10.019 -14.906 33.766 1.00 32.72 210 THR A CA 1
ATOM 1585 C C . THR A 1 210 ? -10.176 -14.513 32.303 1.00 32.72 210 THR A C 1
ATOM 1587 O O . THR A 1 210 ? -11.132 -14.881 31.623 1.00 32.72 210 THR A O 1
ATOM 1590 N N . SER A 1 211 ? -9.229 -13.718 31.799 1.00 34.25 211 SER A N 1
ATOM 1591 C CA . SER A 1 211 ? -9.125 -13.435 30.375 1.00 34.25 211 SER A CA 1
ATOM 1592 C C . SER A 1 211 ? -8.661 -14.704 29.656 1.00 34.25 211 SER A C 1
ATOM 1594 O O . SER A 1 211 ? -7.478 -14.951 29.435 1.00 34.25 211 SER A O 1
ATOM 1596 N N . VAL A 1 212 ? -9.622 -15.554 29.288 1.00 34.38 212 VAL A N 1
ATOM 1597 C CA . VAL A 1 212 ? -9.390 -16.681 28.382 1.00 34.38 212 VAL A CA 1
ATOM 1598 C C . VAL A 1 212 ? -9.027 -16.103 27.011 1.00 34.38 212 VAL A C 1
ATOM 1600 O O . VAL A 1 212 ? -9.889 -15.804 26.186 1.00 34.38 212 VAL A O 1
ATOM 1603 N N . ARG A 1 213 ? -7.730 -15.901 26.760 1.00 38.19 213 ARG A N 1
ATOM 1604 C CA . ARG A 1 213 ? -7.211 -15.607 25.421 1.00 38.19 213 ARG A CA 1
ATOM 1605 C C . ARG A 1 213 ? -7.196 -16.913 24.636 1.00 38.19 213 ARG A C 1
ATOM 1607 O O . ARG A 1 213 ? -6.330 -17.757 24.836 1.00 38.19 213 ARG A O 1
ATOM 1614 N N . THR A 1 214 ? -8.177 -17.092 23.756 1.00 41.78 214 THR A N 1
ATOM 1615 C CA . THR A 1 214 ? -8.194 -18.235 22.835 1.00 41.78 214 THR A CA 1
ATOM 1616 C C . THR A 1 214 ? -7.192 -17.957 21.717 1.00 41.78 214 THR A C 1
ATOM 1618 O O . THR A 1 214 ? -7.435 -17.098 20.873 1.00 41.78 214 THR A O 1
ATOM 1621 N N . ILE A 1 215 ? -6.048 -18.642 21.736 1.00 43.72 215 ILE A N 1
ATOM 1622 C CA . ILE A 1 215 ? -5.031 -18.575 20.681 1.00 43.72 215 ILE A CA 1
ATOM 1623 C C . ILE A 1 215 ? -5.269 -19.763 19.747 1.00 43.72 215 ILE A C 1
ATOM 1625 O O . ILE A 1 215 ? -5.110 -20.912 20.150 1.00 43.72 215 ILE A O 1
ATOM 1629 N N . SER A 1 216 ? -5.675 -19.492 18.505 1.00 43.91 216 SER A N 1
ATOM 1630 C CA . SER A 1 216 ? -5.791 -20.526 17.473 1.00 43.91 216 SER A CA 1
ATOM 1631 C C . SER A 1 216 ? -4.400 -20.849 16.928 1.00 43.91 216 SER A C 1
ATOM 1633 O O . SER A 1 216 ? -3.758 -19.989 16.325 1.00 43.91 216 SER A O 1
ATOM 1635 N N . LEU A 1 217 ? -3.935 -22.079 17.136 1.00 44.62 217 LEU A N 1
ATOM 1636 C CA . LEU A 1 217 ? -2.737 -22.614 16.486 1.00 44.62 217 LEU A CA 1
ATOM 1637 C C . LEU A 1 217 ? -3.088 -22.999 15.040 1.00 44.6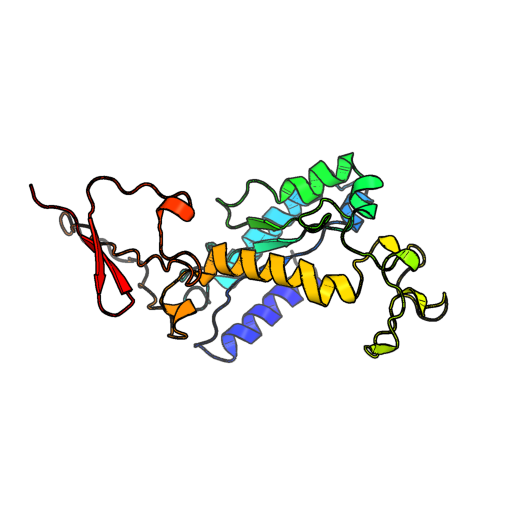2 217 LEU A C 1
ATOM 1639 O O . LEU A 1 217 ? -4.203 -23.447 14.768 1.00 44.62 217 LEU A O 1
ATOM 1643 N N . LEU A 1 218 ? -2.161 -22.794 14.102 1.00 44.34 218 LEU A N 1
ATOM 1644 C CA . LEU A 1 218 ? -2.363 -23.175 12.700 1.00 44.34 218 LEU A CA 1
ATOM 1645 C C . LEU A 1 218 ? -2.596 -24.700 12.584 1.00 44.34 218 LEU A C 1
ATOM 1647 O O . LEU A 1 218 ? -1.900 -25.461 13.264 1.00 44.34 218 LEU A O 1
ATOM 1651 N N . PRO A 1 219 ? -3.495 -25.171 11.692 1.00 46.50 219 PRO A N 1
ATOM 1652 C CA . PRO A 1 219 ? -3.821 -26.597 11.544 1.00 46.50 219 PRO A CA 1
ATOM 1653 C C . PRO A 1 219 ? -2.648 -27.492 11.118 1.00 46.50 219 PRO A C 1
ATOM 1655 O O . PRO A 1 219 ? -2.749 -2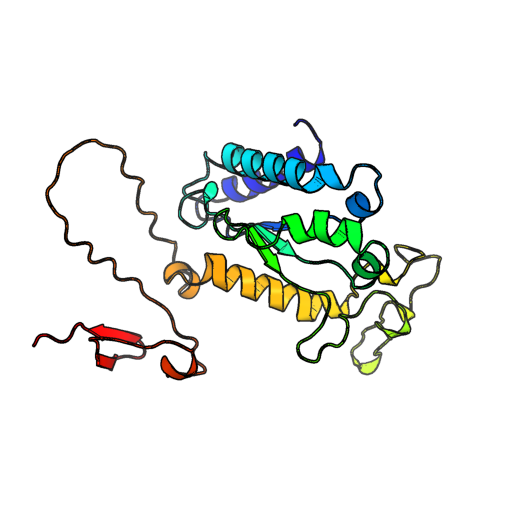8.709 11.205 1.00 46.50 219 PRO A O 1
ATOM 1658 N N . ALA A 1 220 ? -1.548 -26.911 10.635 1.00 45.75 220 ALA A N 1
ATOM 1659 C CA . ALA A 1 220 ? -0.484 -27.662 9.976 1.00 45.75 220 ALA A CA 1
ATOM 1660 C C . ALA A 1 220 ? 0.655 -28.130 10.896 1.00 45.75 220 ALA A C 1
ATOM 1662 O O . ALA A 1 220 ? 1.496 -28.892 10.433 1.00 45.75 220 ALA A O 1
ATOM 1663 N N . ALA A 1 221 ? 0.714 -27.704 12.165 1.00 45.78 221 ALA A N 1
ATOM 1664 C CA . ALA A 1 221 ? 1.836 -28.085 13.032 1.00 45.78 221 ALA A CA 1
ATOM 1665 C C . ALA A 1 221 ? 1.451 -28.768 14.346 1.00 45.78 221 ALA A C 1
ATOM 1667 O O . ALA A 1 221 ? 2.299 -29.473 14.869 1.00 45.78 221 ALA A O 1
ATOM 1668 N N . GLY A 1 222 ? 0.229 -28.593 14.878 1.00 53.06 222 GLY A N 1
ATOM 1669 C CA . GLY A 1 222 ? -0.295 -29.293 16.074 1.00 53.06 222 GLY A CA 1
ATOM 1670 C C . GLY A 1 222 ? 0.465 -29.091 17.401 1.00 53.06 222 GLY A C 1
ATOM 1671 O O . GLY A 1 222 ? -0.120 -29.204 18.474 1.00 53.06 222 GLY A O 1
ATOM 1672 N N . GLU A 1 223 ? 1.742 -28.730 17.347 1.00 60.25 223 GLU A N 1
ATOM 1673 C CA . GLU A 1 223 ? 2.679 -28.688 18.452 1.00 60.25 223 GLU A CA 1
ATOM 1674 C C . GLU A 1 223 ? 3.121 -27.245 18.686 1.00 60.25 223 GLU A C 1
ATOM 1676 O O . GLU A 1 223 ? 3.698 -26.582 17.820 1.00 60.25 223 GLU A O 1
ATOM 1681 N N . ALA A 1 224 ? 2.847 -26.747 19.891 1.00 59.19 224 ALA A N 1
ATOM 1682 C CA . ALA A 1 224 ? 3.228 -25.404 20.320 1.00 59.19 224 ALA A CA 1
ATOM 1683 C C . ALA A 1 224 ? 4.758 -25.204 20.300 1.00 59.19 224 ALA A C 1
ATOM 1685 O O . ALA A 1 224 ? 5.236 -24.120 19.962 1.00 59.19 224 ALA A O 1
ATOM 1686 N N . ALA A 1 225 ? 5.522 -26.267 20.576 1.00 60.47 225 ALA A N 1
ATOM 1687 C CA . ALA A 1 225 ? 6.983 -26.255 20.555 1.00 60.47 225 ALA A CA 1
ATOM 1688 C C . ALA A 1 225 ? 7.548 -26.003 19.146 1.00 60.47 225 ALA A C 1
ATOM 1690 O O . ALA A 1 225 ? 8.433 -25.164 18.985 1.00 60.47 225 ALA A O 1
ATOM 1691 N N . ALA A 1 226 ? 6.980 -26.638 18.113 1.00 56.94 226 ALA A N 1
ATOM 1692 C CA . ALA A 1 226 ? 7.359 -26.408 16.715 1.00 56.94 226 ALA A CA 1
ATOM 1693 C C . ALA A 1 226 ? 7.064 -24.969 16.243 1.00 56.94 226 ALA A C 1
ATOM 1695 O O . ALA A 1 226 ? 7.629 -24.501 15.259 1.00 56.94 226 ALA A O 1
ATOM 1696 N N . GLN A 1 227 ? 6.198 -24.254 16.967 1.00 55.53 227 GLN A N 1
ATOM 1697 C CA . GLN A 1 227 ? 5.838 -22.858 16.718 1.00 55.53 227 GLN A CA 1
ATOM 1698 C C . GLN A 1 227 ? 6.595 -21.870 17.630 1.00 55.53 227 GLN A C 1
ATOM 1700 O O . GLN A 1 227 ? 6.233 -20.696 17.683 1.00 55.53 227 GLN A O 1
ATOM 1705 N N . GLY A 1 228 ? 7.636 -22.323 18.342 1.00 52.09 228 GLY A N 1
ATOM 1706 C CA . GLY A 1 228 ? 8.501 -21.474 19.171 1.00 52.09 228 GLY A CA 1
ATOM 1707 C C . GLY A 1 228 ? 7.929 -21.112 20.544 1.00 52.09 228 GLY A C 1
ATOM 1708 O O . GLY A 1 228 ? 8.453 -20.220 21.210 1.00 52.09 228 GLY A O 1
ATOM 1709 N N . TRP A 1 229 ? 6.866 -21.787 20.988 1.00 57.88 229 TRP A N 1
ATOM 1710 C CA . TRP A 1 229 ? 6.245 -21.538 22.288 1.00 57.88 229 TRP A CA 1
ATOM 1711 C C . TRP A 1 229 ? 6.768 -22.510 23.345 1.00 57.88 229 TRP A C 1
ATOM 1713 O O . TRP A 1 229 ? 6.832 -23.717 23.120 1.00 57.88 229 TRP A O 1
ATOM 1723 N N . SER A 1 230 ? 7.074 -21.988 24.535 1.00 55.56 230 SER A N 1
ATOM 1724 C CA . SER A 1 230 ? 7.304 -22.797 25.736 1.00 55.56 230 SER A CA 1
ATOM 1725 C C . SER A 1 230 ? 6.146 -22.594 26.717 1.00 55.56 230 SER A C 1
ATOM 1727 O O . SER A 1 230 ? 5.764 -21.462 27.010 1.00 55.56 230 SER A O 1
ATOM 1729 N N . ILE A 1 231 ? 5.554 -23.693 27.194 1.00 62.38 231 ILE A N 1
ATOM 1730 C CA . ILE A 1 231 ? 4.471 -23.676 28.187 1.00 62.38 231 ILE A CA 1
ATOM 1731 C C . ILE A 1 231 ? 5.094 -23.980 29.551 1.00 62.38 231 ILE A C 1
ATOM 1733 O O . ILE A 1 231 ? 5.714 -25.028 29.723 1.00 62.38 231 ILE A O 1
ATOM 1737 N N . LYS A 1 232 ? 4.938 -23.070 30.516 1.00 51.56 232 LYS A N 1
ATOM 1738 C CA . LYS A 1 232 ? 5.268 -23.306 31.929 1.00 51.56 232 LYS A CA 1
ATOM 1739 C C . LYS A 1 232 ? 3.973 -23.469 32.724 1.00 51.56 232 LYS A C 1
ATOM 1741 O O . LYS A 1 232 ? 3.019 -22.732 32.493 1.00 51.56 232 LYS A O 1
ATOM 1746 N N . ASP A 1 233 ? 3.953 -24.450 33.624 1.00 55.69 233 ASP A N 1
ATOM 1747 C CA . ASP A 1 233 ? 2.870 -24.713 34.589 1.00 55.69 233 ASP A CA 1
ATOM 1748 C C . ASP A 1 233 ? 1.501 -25.124 33.991 1.00 55.69 233 ASP A C 1
ATOM 1750 O O . ASP A 1 233 ? 0.455 -24.995 34.638 1.00 55.69 233 ASP A O 1
ATOM 1754 N N . GLY A 1 234 ? 1.490 -25.653 32.760 1.00 56.91 234 GLY A N 1
ATOM 1755 C CA . GLY A 1 234 ? 0.279 -26.106 32.065 1.00 56.91 234 GLY A CA 1
ATOM 1756 C C . GLY A 1 234 ? 0.459 -27.443 31.343 1.00 56.91 234 GLY A C 1
ATOM 1757 O O . GLY A 1 234 ? 1.521 -27.723 30.795 1.00 56.91 234 GLY A O 1
ATOM 1758 N N . GLY A 1 235 ? -0.595 -28.263 31.332 1.00 55.00 235 GLY A N 1
ATOM 1759 C CA . GLY A 1 235 ? -0.682 -29.478 30.512 1.00 55.00 235 GLY A CA 1
ATOM 1760 C C . GLY A 1 235 ? -1.361 -29.205 29.167 1.00 55.00 235 GLY A C 1
ATOM 1761 O O . GLY A 1 235 ? -2.216 -28.322 29.074 1.00 55.00 235 GLY A O 1
ATOM 1762 N N . ILE A 1 236 ? -0.994 -29.965 28.130 1.00 52.59 236 ILE A N 1
ATOM 1763 C CA . ILE A 1 236 ? -1.662 -29.944 26.821 1.00 52.59 236 ILE A CA 1
ATOM 1764 C C . ILE A 1 236 ? -2.638 -31.120 26.752 1.00 52.59 236 ILE A C 1
ATOM 1766 O O . ILE A 1 236 ? -2.222 -32.268 26.897 1.00 52.59 236 ILE A O 1
ATOM 1770 N N . GLN A 1 237 ? -3.917 -30.849 26.480 1.00 52.72 237 GLN A N 1
ATOM 1771 C CA . GLN A 1 237 ? -4.897 -31.889 26.167 1.00 52.72 237 GLN A CA 1
ATOM 1772 C C . GLN A 1 237 ? -5.670 -31.524 24.896 1.00 52.72 237 GLN A C 1
ATOM 1774 O O . GLN A 1 237 ? -6.254 -30.442 24.798 1.00 52.72 237 GLN A O 1
ATOM 1779 N N . LEU A 1 238 ? -5.677 -32.439 23.924 1.00 44.59 238 LEU A N 1
ATOM 1780 C CA . LEU A 1 238 ? -6.551 -32.362 22.756 1.00 44.59 238 LEU A CA 1
ATOM 1781 C C . LEU A 1 238 ? -7.936 -32.891 23.163 1.00 44.59 238 LEU A C 1
ATOM 1783 O O . LEU A 1 238 ? -8.066 -34.052 23.544 1.00 44.59 238 LEU A O 1
ATOM 1787 N N . SER A 1 239 ? -8.965 -32.048 23.101 1.00 50.12 239 SER A N 1
ATOM 1788 C CA . SER A 1 239 ? -10.365 -32.428 23.342 1.00 50.12 239 SER A CA 1
ATOM 1789 C C . SER A 1 239 ? -11.206 -31.784 22.250 1.00 50.12 239 SER A C 1
ATOM 1791 O O . SER A 1 239 ? -11.161 -30.569 22.071 1.00 50.12 239 SER A O 1
ATOM 1793 N N . ASP A 1 240 ? -11.925 -32.607 21.488 1.00 53.06 240 ASP A N 1
ATOM 1794 C CA . ASP A 1 240 ? -12.863 -32.174 20.441 1.00 53.06 240 ASP A CA 1
ATOM 1795 C C . ASP A 1 240 ? -12.257 -31.227 19.386 1.00 53.06 240 ASP A C 1
ATOM 1797 O O . ASP A 1 240 ? -12.913 -30.314 18.892 1.00 53.06 240 ASP A O 1
ATOM 1801 N N . GLY A 1 241 ? -10.973 -31.413 19.053 1.00 49.22 241 GLY A N 1
ATOM 1802 C CA . GLY A 1 241 ? -10.274 -30.588 18.061 1.00 49.22 241 GLY A CA 1
ATOM 1803 C C . GLY A 1 241 ? -9.927 -29.168 18.529 1.00 49.22 241 GLY A C 1
ATOM 1804 O O . GLY A 1 241 ? -9.467 -28.364 17.722 1.00 49.22 241 GLY A O 1
ATOM 1805 N N . VAL A 1 242 ? -10.109 -28.853 19.818 1.00 41.22 242 VAL A N 1
ATOM 1806 C CA . VAL A 1 242 ? -9.795 -27.542 20.406 1.00 41.22 242 VAL A CA 1
ATOM 1807 C C . VAL A 1 242 ? -8.706 -27.682 21.471 1.00 41.22 242 VAL A C 1
ATOM 1809 O O . VAL A 1 242 ? -8.777 -28.532 22.360 1.00 41.22 242 VAL A O 1
ATOM 1812 N N . PHE A 1 243 ? -7.691 -26.818 21.395 1.00 49.78 243 PHE A N 1
ATOM 1813 C CA . PHE A 1 243 ? -6.612 -26.744 22.380 1.00 49.78 243 PHE A CA 1
ATOM 1814 C C . PHE A 1 243 ? -7.127 -26.121 23.684 1.00 49.78 243 PHE A C 1
ATOM 1816 O O . PHE A 1 243 ? -7.602 -24.983 23.687 1.00 49.78 243 PHE A O 1
ATOM 1823 N N . LYS A 1 244 ? -7.013 -26.844 24.803 1.00 50.28 244 LYS A N 1
ATOM 1824 C CA . LYS A 1 244 ? -7.308 -26.318 26.143 1.00 50.28 244 LYS A CA 1
ATOM 1825 C C . LYS A 1 244 ? -6.026 -26.298 26.968 1.00 50.28 244 LYS A C 1
ATOM 1827 O O . LYS A 1 244 ? -5.358 -27.318 27.093 1.00 50.28 244 LYS A O 1
ATOM 1832 N N . ILE A 1 245 ? -5.698 -25.138 27.538 1.00 50.38 245 ILE A N 1
ATOM 1833 C CA . ILE A 1 245 ? -4.620 -24.999 28.524 1.00 50.38 245 ILE A CA 1
ATOM 1834 C C . ILE A 1 245 ? -5.274 -24.962 29.900 1.00 50.38 245 ILE A C 1
ATOM 1836 O O . ILE A 1 245 ? -6.036 -24.045 30.208 1.00 50.38 245 ILE A O 1
ATOM 1840 N N . THR A 1 246 ? -4.984 -25.958 30.731 1.00 49.84 246 THR A N 1
ATOM 1841 C CA . THR A 1 246 ? -5.432 -26.001 32.126 1.00 49.84 246 THR A CA 1
ATOM 1842 C C . THR A 1 246 ? -4.246 -25.775 33.049 1.00 49.84 246 THR A C 1
ATOM 1844 O O . THR A 1 246 ? -3.220 -26.444 32.913 1.00 49.84 246 THR A O 1
ATOM 1847 N N . LYS A 1 247 ? -4.395 -24.864 34.017 1.00 44.31 247 LYS A N 1
ATOM 1848 C CA . LYS A 1 247 ? -3.433 -24.704 35.111 1.00 44.31 247 LYS A CA 1
ATOM 1849 C C . LYS A 1 247 ? -3.403 -26.000 35.922 1.00 44.31 247 LYS A C 1
ATOM 1851 O O . LYS A 1 247 ? -4.449 -26.414 36.426 1.00 44.31 247 LYS A O 1
ATOM 1856 N N . GLN A 1 248 ? -2.238 -26.634 36.051 1.00 41.97 248 GLN A N 1
ATOM 1857 C CA . GLN A 1 248 ? -2.098 -27.755 36.979 1.00 41.97 248 GLN A CA 1
ATOM 1858 C C . GLN A 1 248 ? -2.290 -27.232 38.406 1.00 41.97 248 GLN A C 1
ATOM 1860 O O . GLN A 1 248 ? -1.634 -26.279 38.828 1.00 41.97 248 GLN A O 1
ATOM 1865 N N . LYS A 1 249 ? -3.228 -27.830 39.142 1.00 44.97 249 LYS A N 1
ATOM 1866 C CA . LYS A 1 249 ? -3.243 -27.709 40.600 1.00 44.97 249 LYS A CA 1
ATOM 1867 C C . LYS A 1 249 ? -2.174 -28.667 41.129 1.00 44.97 249 LYS A C 1
ATOM 1869 O O . LYS A 1 249 ? -2.203 -29.836 40.749 1.00 44.97 249 LYS A O 1
ATOM 1874 N N . GLN A 1 250 ? -1.236 -28.146 41.921 1.00 42.75 250 GLN A N 1
ATOM 1875 C CA . GLN A 1 250 ? -0.438 -28.975 42.828 1.00 42.75 250 GLN A CA 1
ATOM 1876 C C . GLN A 1 250 ? -1.350 -29.585 43.890 1.00 42.75 250 GLN A C 1
ATOM 1878 O O . GLN A 1 250 ? -2.315 -28.887 44.289 1.00 42.75 250 GLN A O 1
#

Sequence (250 aa):
MGKPLYQDLIARTKAALQKNPKNVLLAVCWMQGEFDMSAATHAQQPALFTAMLTRFRADLSVFNAQCHGGSAADVPWICGDTTYYWKNTYATQYDTVYGGYKNRESEGVYFVPFMTDGNGVNTATNAPAEDPDIPASGYYGAASRTNGNQVSSNRPTHFSSWARRSIIPDRLATAILNAAGRTSAFISGKAPEIKPSPGGNTPSGPSADTSVRTISLLPAAGEAAAQGWSIKDGGIQLSDGVFKITKQKQ

Foldseek 3Di:
DVDPVLVVVLVVVVVQCVVDVLAAQLAAEAEDQLVLLVDPNLLCQLVVVVVSLVVSQVSCQVSLCRYQVSGSQLHAYEYEDFEPVSCVVRVPSCCNNLVSQPPCVVSRRHYFYQQADPVRHGQAWLPCVRFDADVVVPDHWSVPDDPVGDPDPPTRRGGIPVSVVPVPVVRSVVVSCVRRVQDPCNVVVHRDPDDPDDDDDDDDDDDPPPPPPQGDDDPPPPDVVVVVDDDDQWDWDDDPNGTDTDRDDD

InterPro domains:
  IPR005181 Sialate O-acetylesterase domain [PF03629] (2-62)
  IPR036514 SGNH hydrolase superfamily [G3DSA:3.40.50.1110] (1-178)

Organism: Escherichia coli (NCBI:txid562)

pLDDT: mean 81.87, std 22.34, range [29.5, 98.69]